Protein 7NPC (pdb70)

B-factor: mean 34.13, std 10.57, range [21.08, 86.26]

Foldseek 3Di:
DVLVVQLVQLLVLCVVLLPDDLVRLVVQQVFAQDPVRLVVLLPDALLVLLQQVVQVLLSQLVSLLSSQVSRPLLVVADPQLNLLLSLQFSSLLSLLSQLSQADLVVLWGDDPRHTYHLSSNNNNVPSVLSVLSSVLSNLNVVLVQDSSLSSLVSNLSRLDLPRPPGPCSVSSVVSNVSSVCSNCVVCVVVVNCVCVVSHDDDCSSNVSSVVVLVSSVVSCVVRNHDHPDPDVVNCVVNDD

Solvent-accessible surface area: 12889 Å² total; per-residue (Å²): 117,129,31,85,119,19,18,107,34,0,22,111,3,6,200,76,2,18,91,78,130,52,96,38,3,78,149,58,79,103,52,87,21,54,143,150,62,8,50,37,22,17,198,53,59,63,86,60,0,9,79,82,19,5,90,68,23,28,68,12,32,36,87,0,3,51,0,0,79,110,5,69,20,1,93,116,6,37,112,55,0,26,25,29,0,9,107,38,0,3,22,12,0,5,1,0,20,46,8,19,15,4,9,37,136,63,142,9,25,36,21,62,38,60,0,2,12,96,84,0,16,154,19,11,58,6,87,111,17,20,35,41,21,17,88,4,4,52,52,2,19,70,19,149,18,47,47,51,2,1,0,1,29,0,0,30,16,0,2,39,4,147,34,122,55,29,129,67,87,169,89,0,24,96,30,31,122,36,6,55,95,0,5,82,68,24,0,114,107,62,164,62,91,74,4,73,104,133,27,21,90,213,42,79,16,171,53,11,11,66,95,6,39,114,86,31,76,66,14,30,158,112,57,92,30,149,24,168,54,61,32,79,44,13,80,151,87,54,60,181

Sequence (240 aa):
TEIEHLVQSVCKSYRETCQLRLEDLLRQRSNIFSREEVTGYQRKSMWEMWERCAHHHLTEAIQYVVEFAKRLSGFMELCQNDQIVLLKAGAMEVVLVRMCRAYNADNRTVFFEGKYGGMELFRALGCSELISSIFDFSHSLSALHFSEDEIALYTALVLINAHRPGLQEKRKVEQLQYNLELAFHHHLHKTHRQSILAKLPPKGKLRSLCSQHVERLQIFQHLHPIVVQAAFPPLYKELFS

Radius of gyration: 18.09 Å; Cα contacts (8 Å, |Δi|>4): 251; chains: 1; bounding box: 51×45×40 Å

InterPro domains:
  IPR000536 Nuclear hormone receptor, ligand-binding domain [PF00104] (321-486)
  IPR000536 Nuclear hormone receptor, ligand-binding domain [PS51843] (269-508)
  IPR000536 Nuclear hormone receptor, ligand-binding domain [SM00430] (322-476)
  IPR001628 Zinc finger, nuclear hormone receptor-type [PF00105] (30-98)
  IPR001628 Zinc finger, nuclear hormone receptor-type [PR00047] (31-47)
  IPR001628 Zinc finger, nuclear hormone receptor-type [PR00047] (47-62)
  IPR001628 Zinc finger, nuclear hormone receptor-type [PR00047] (80-88)
  IPR001628 Zinc finger, nuclear hormone receptor-type [PR00047] (88-96)
  IPR001628 Zinc finger, nuclear hormone receptor-type [PS00031] (31-57)
  IPR001628 Zinc finger, nuclear hormone receptor-type [PS51030] (28-103)
  IPR001628 Zinc finger, nuclear hormone receptor-type [SM00399] (28-99)
  IPR001723 Nuclear hormone receptor [PR00398] (92-102)
  IPR001723 Nuclear hormone receptor [PR00398] (323-344)
  IPR001723 Nuclear hormone receptor [PR00398] (344-360)
  IPR001723 Nuclear hormone receptor [PR00398] (410-425)
  IPR001723 Nuclear hormone receptor [PR00398] (464-481)
  IPR003079 Nuclear receptor ROR [PR01293] (255-276)
  IPR003079 Nuclear receptor ROR [PR01293] (279-292)
  IPR003079 Nuclear receptor ROR [PR01293] (300-317)
  IPR003079 Nuclear receptor ROR [PR01293] (375-392)

Nearest PDB structures (foldseek):
  6sal-assembly1_A  TM=1.004E+00  e=2.636E-34  Homo sapiens
  6ucg-assembly1_A  TM=9.986E-01  e=4.938E-32  Homo sapiens
  8fb1-assembly2_B  TM=9.949E-01  e=6.759E-31  Homo sapiens
  5apk-assembly1_B  TM=9.762E-01  e=3.309E-30  Homo sapiens
  6fgq-assembly1_A  TM=9.332E-01  e=5.533E-30  Homo sapiens

Secondary structure (DSSP, 8-state):
-HHHHHHHHHHHHHHHH-SS-HHHHHHGGG-B--HHHHHHHHHS-HHHHHHHHHHHHHHHHHHHHHHHHTSTTGGGS-HHHHHHHHHHHHHHHHHHHGGGGEETTTTEEEETTEEE-GGGGGGG--HHHHHHHHHHHHHHHTTT--HHHHHHHHHHHH--TTSTT-S-HHHHHHHHHHHHHHHHHHHHHTT-GGGGGGSPPTTHHHHHHHHHHHHHHHHHHHSPPPP--S-HHHHHHH--

GO terms:
  GO:1990837 sequence-specific double-stranded DNA binding (F, IDA)
  GO:0000978 RNA polymerase II cis-regulatory region sequence-specific DNA binding (F, IDA)
  GO:0001227 DNA-binding transcription repressor activity, RNA polymerase II-specific (F, IDA)
  GO:0000122 negative regulation of transcription by RNA polymerase II (P, IDA)
  GO:0098531 ligand-modulated transcription factor activity (F, IDA)
  GO:0008142 oxysterol binding (F, IDA)
  GO:0005634 nucleus (C, IDA)
  GO:0036315 cellular response to sterol (P, IDA)
  GO:0005634 nucleus (C, EXP)
  GO:0005515 protein binding (F, IPI)
  GO:0004879 nuclear receptor activity (F, TAS)
  GO:0005654 nucleoplasm (C, TAS)
  GO:0016604 nuclear body (C, IDA)

Structure (mmCIF, N/CA/C/O backbone):
data_7NPC
#
_entry.id   7NPC
#
_cell.length_a   107.603
_cell.length_b   107.603
_cell.length_c   100.205
_cell.angle_alpha   90.00
_cell.angle_beta   90.00
_cell.angle_gamma   120.00
#
_symmetry.space_group_name_H-M   'P 61 2 2'
#
loop_
_entity.id
_entity.type
_entity.pdbx_description
1 polymer 'Nuclear receptor ROR-gamma'
2 non-polymer '4-[[3-[2-chloranyl-6-(trifluoromethyl)phenyl]-5-(1~{H}-pyrrol-3-yl)-1,2-oxazol-4-yl]methoxy]benzoic acid'
3 non-polymer GLYCEROL
4 water water
#
loop_
_atom_site.group_PDB
_atom_site.id
_atom_site.type_symbol
_atom_site.label_atom_id
_atom_site.label_alt_id
_atom_site.label_comp_id
_atom_site.label_asym_id
_atom_site.label_entity_id
_atom_site.label_seq_id
_atom_site.pdbx_PDB_ins_code
_atom_site.Cartn_x
_atom_site.Cartn_y
_atom_site.Cartn_z
_atom_site.occupancy
_atom_site.B_iso_or_equiv
_atom_site.auth_seq_id
_atom_site.auth_comp_id
_atom_site.auth_asym_id
_atom_site.auth_atom_id
_atom_site.pdbx_PDB_model_num
ATOM 1 N N . THR A 1 1 ? 30.987 -45.156 2.260 1.00 51.96 268 THR A N 1
ATOM 2 C CA . THR A 1 1 ? 30.554 -43.957 1.485 1.00 50.30 268 THR A CA 1
ATOM 3 C C . THR A 1 1 ? 29.629 -44.398 0.340 1.00 42.67 268 THR A C 1
ATOM 4 O O . THR A 1 1 ? 28.944 -43.515 -0.210 1.00 42.59 268 THR A O 1
ATOM 8 N N . GLU A 1 2 ? 29.582 -45.697 0.005 1.00 40.17 269 GLU A N 1
ATOM 9 C CA . GLU A 1 2 ? 28.592 -46.241 -0.966 1.00 38.51 269 GLU A CA 1
ATOM 10 C C . GLU A 1 2 ? 27.180 -45.919 -0.460 1.00 36.92 269 GLU A C 1
ATOM 11 O O . GLU A 1 2 ? 26.352 -45.450 -1.253 1.00 32.45 269 GLU A O 1
ATOM 17 N N . ILE A 1 3 ? 26.909 -46.157 0.823 1.00 33.09 270 ILE A N 1
ATOM 18 C CA . ILE A 1 3 ? 25.564 -45.861 1.400 1.00 30.30 270 ILE A CA 1
ATOM 19 C C . ILE A 1 3 ? 25.371 -44.334 1.466 1.00 27.07 270 ILE A C 1
ATOM 20 O O . ILE A 1 3 ? 24.286 -43.862 1.130 1.00 27.33 270 ILE A O 1
ATOM 25 N N . GLU A 1 4 ? 26.389 -43.566 1.839 1.00 28.77 271 GLU A N 1
ATOM 26 C CA . GLU A 1 4 ? 26.284 -42.085 1.839 1.00 31.06 271 GLU A CA 1
ATOM 27 C C . GLU A 1 4 ? 26.015 -41.586 0.411 1.00 26.86 271 GLU A C 1
ATOM 28 O O . GLU A 1 4 ? 25.212 -40.663 0.240 1.00 27.83 271 GLU A O 1
ATOM 34 N N . HIS A 1 5 ? 26.665 -42.170 -0.588 1.00 27.59 272 HIS A N 1
ATOM 35 C CA . HIS A 1 5 ? 26.462 -41.794 -2.012 1.00 27.53 272 HIS A CA 1
ATOM 36 C C . HIS A 1 5 ? 25.026 -42.130 -2.409 1.00 26.83 272 HIS A C 1
ATOM 37 O O . HIS A 1 5 ? 24.415 -41.368 -3.187 1.00 28.53 272 HIS A O 1
ATOM 44 N N . LEU A 1 6 ? 24.506 -43.262 -1.931 1.00 26.05 273 LEU A N 1
ATOM 45 C CA . LEU A 1 6 ? 23.130 -43.690 -2.292 1.00 25.26 273 LEU A CA 1
ATOM 46 C C . LEU A 1 6 ? 22.146 -42.678 -1.708 1.00 24.20 273 LEU A C 1
ATOM 47 O O . LEU A 1 6 ? 21.209 -42.313 -2.417 1.00 27.64 273 LEU A O 1
ATOM 52 N N . VAL A 1 7 ? 22.317 -42.258 -0.453 1.00 25.87 274 VAL A N 1
ATOM 53 C CA . VAL A 1 7 ? 21.428 -41.215 0.128 1.00 25.09 274 VAL A CA 1
ATOM 54 C C . VAL A 1 7 ? 21.485 -39.971 -0.768 1.00 25.05 274 VAL A C 1
ATOM 55 O O . VAL A 1 7 ? 20.432 -39.438 -1.141 1.00 24.76 274 VAL A O 1
ATOM 59 N N . GLN A 1 8 ? 22.679 -39.520 -1.127 1.00 25.34 275 GLN A N 1
ATOM 60 C CA . GLN A 1 8 ? 22.838 -38.288 -1.950 1.00 25.16 275 GLN A CA 1
ATOM 61 C C . GLN A 1 8 ? 22.094 -38.491 -3.285 1.00 26.53 275 GLN A C 1
ATOM 62 O O . GLN A 1 8 ? 21.358 -37.556 -3.708 1.00 26.79 275 GLN A O 1
ATOM 68 N N . SER A 1 9 ? 22.284 -39.646 -3.937 1.00 26.29 276 SER A N 1
ATOM 69 C CA . SER A 1 9 ? 21.691 -39.973 -5.260 1.00 26.33 276 SER A CA 1
ATOM 70 C C . SER A 1 9 ? 20.158 -39.968 -5.180 1.00 26.06 276 SER A C 1
ATOM 71 O O . SER A 1 9 ? 19.475 -39.423 -6.073 1.00 26.45 276 SER A O 1
ATOM 74 N N . VAL A 1 10 ? 19.619 -40.624 -4.168 1.00 25.31 277 VAL A N 1
ATOM 75 C CA . VAL A 1 10 ? 18.150 -40.737 -3.997 1.00 24.91 277 VAL A CA 1
ATOM 76 C C . VAL A 1 10 ? 17.586 -39.334 -3.747 1.00 23.80 277 VAL A C 1
ATOM 77 O O . VAL A 1 10 ? 16.547 -38.995 -4.338 1.00 24.84 277 VAL A O 1
ATOM 81 N N . CYS A 1 11 ? 18.218 -38.550 -2.878 1.00 25.16 278 CYS A N 1
ATOM 82 C CA . CYS A 1 11 ? 17.697 -37.208 -2.529 1.00 25.25 278 CYS A CA 1
ATOM 83 C C . CYS A 1 11 ? 17.792 -36.303 -3.764 1.00 25.05 278 CYS A C 1
ATOM 84 O O . CYS A 1 11 ? 16.883 -35.474 -3.962 1.00 26.55 278 CYS A O 1
ATOM 87 N N . LYS A 1 12 ? 18.838 -36.451 -4.577 1.00 25.97 279 LYS A N 1
ATOM 88 C CA . LYS A 1 12 ? 18.989 -35.622 -5.803 1.00 26.83 279 LYS A CA 1
ATOM 89 C C . LYS A 1 12 ? 17.865 -35.977 -6.782 1.00 25.56 279 LYS A C 1
ATOM 90 O O . LYS A 1 12 ? 17.221 -35.053 -7.340 1.00 25.99 279 LYS A O 1
ATOM 96 N N . SER A 1 13 ? 17.628 -37.267 -6.993 1.00 25.06 280 SER A N 1
ATOM 97 C CA . SER A 1 13 ? 16.545 -37.726 -7.895 1.00 25.79 280 SER A CA 1
ATOM 98 C C . SER A 1 13 ? 15.217 -37.129 -7.420 1.00 25.96 280 SER A C 1
ATOM 99 O O . SER A 1 13 ? 14.419 -36.625 -8.238 1.00 26.43 280 SER A O 1
ATOM 102 N N . TYR A 1 14 ? 14.978 -37.189 -6.121 1.00 25.56 281 TYR A N 1
ATOM 103 C CA . TYR A 1 14 ? 13.751 -36.621 -5.521 1.00 24.94 281 TYR A CA 1
ATOM 104 C C . TYR A 1 14 ? 13.684 -35.112 -5.800 1.00 24.85 281 TYR A C 1
ATOM 105 O O . TYR A 1 14 ? 12.650 -34.623 -6.280 1.00 27.13 281 TYR A O 1
ATOM 114 N N . ARG A 1 15 ? 14.747 -34.367 -5.496 1.00 25.57 282 ARG A N 1
ATOM 115 C CA . ARG A 1 15 ? 14.742 -32.892 -5.675 1.00 27.51 282 ARG A CA 1
ATOM 116 C C . ARG A 1 15 ? 14.418 -32.551 -7.135 1.00 28.48 282 ARG A C 1
ATOM 117 O O . ARG A 1 15 ? 13.668 -31.570 -7.380 1.00 30.78 282 ARG A O 1
ATOM 125 N N . GLU A 1 16 ? 14.956 -33.325 -8.078 1.00 27.21 283 GLU A N 1
ATOM 126 C CA . GLU A 1 16 ? 14.814 -33.036 -9.527 1.00 28.52 283 GLU A CA 1
ATOM 127 C C . GLU A 1 16 ? 13.397 -33.380 -10.003 1.00 26.82 283 GLU A C 1
ATOM 128 O O . GLU A 1 16 ? 13.047 -32.948 -11.104 1.00 30.55 283 GLU A O 1
ATOM 134 N N . THR A 1 17 ? 12.627 -34.144 -9.222 1.00 26.79 284 THR A N 1
ATOM 135 C CA . THR A 1 17 ? 11.309 -34.674 -9.657 1.00 25.42 284 THR A CA 1
ATOM 136 C C . THR A 1 17 ? 10.168 -34.288 -8.704 1.00 26.34 284 THR A C 1
ATOM 137 O O . THR A 1 17 ? 9.082 -34.824 -8.923 1.00 27.89 284 THR A O 1
ATOM 141 N N . CYS A 1 18 ? 10.353 -33.416 -7.697 1.00 29.40 285 CYS A N 1
ATOM 142 C CA . CYS A 1 18 ? 9.357 -33.295 -6.580 1.00 34.79 285 CYS A CA 1
ATOM 143 C C . CYS A 1 18 ? 8.219 -32.322 -6.944 1.00 37.55 285 CYS A C 1
ATOM 144 O O . CYS A 1 18 ? 7.260 -32.243 -6.130 1.00 39.70 285 CYS A O 1
ATOM 147 N N . GLN A 1 19 ? 8.306 -31.641 -8.102 1.00 36.74 286 GLN A N 1
ATOM 148 C CA . GLN A 1 19 ? 7.285 -30.754 -8.736 1.00 41.14 286 GLN A CA 1
ATOM 149 C C . GLN A 1 19 ? 7.295 -29.345 -8.117 1.00 43.22 286 GLN A C 1
ATOM 150 O O . GLN A 1 19 ? 7.525 -28.374 -8.863 1.00 48.76 286 GLN A O 1
ATOM 156 N N . LEU A 1 20 ? 6.988 -29.231 -6.827 1.00 43.70 287 LEU A N 1
ATOM 157 C CA . LEU A 1 20 ? 6.947 -27.960 -6.061 1.00 46.59 287 LEU A CA 1
ATOM 158 C C . LEU A 1 20 ? 7.992 -28.020 -4.940 1.00 41.56 287 LEU A C 1
ATOM 159 O O . LEU A 1 20 ? 8.167 -29.100 -4.338 1.00 41.87 287 LEU A O 1
ATOM 164 N N . ARG A 1 21 ? 8.661 -26.903 -4.659 1.00 44.79 288 ARG A N 1
ATOM 165 C CA . ARG A 1 21 ? 9.613 -26.801 -3.523 1.00 43.78 288 ARG A CA 1
ATOM 166 C C . ARG A 1 21 ? 8.822 -26.756 -2.211 1.00 40.70 288 ARG A C 1
ATOM 167 O O . ARG A 1 21 ? 7.780 -26.085 -2.173 1.00 40.70 288 ARG A O 1
ATOM 175 N N . LEU A 1 22 ? 9.323 -27.395 -1.149 1.00 40.88 289 LEU A N 1
ATOM 176 C CA . LEU A 1 22 ? 8.630 -27.396 0.167 1.00 44.22 289 LEU A CA 1
ATOM 177 C C . LEU A 1 22 ? 8.441 -25.951 0.646 1.00 41.17 289 LEU A C 1
ATOM 178 O O . LEU A 1 22 ? 7.357 -25.638 1.151 1.00 42.00 289 LEU A O 1
ATOM 183 N N . GLU A 1 23 ? 9.457 -25.100 0.521 1.00 44.47 290 GLU A N 1
ATOM 184 C CA . GLU A 1 23 ? 9.366 -23.703 1.033 1.00 46.47 290 GLU A CA 1
ATOM 185 C C . GLU A 1 23 ? 8.266 -22.950 0.266 1.00 46.95 290 GLU A C 1
ATOM 186 O O . GLU A 1 23 ? 7.569 -22.151 0.904 1.00 47.37 290 GLU A O 1
ATOM 192 N N . ASP A 1 24 ? 8.065 -23.236 -1.024 1.00 46.37 291 ASP A N 1
ATOM 193 C CA . ASP A 1 24 ? 6.942 -22.665 -1.823 1.00 44.30 291 ASP A CA 1
ATOM 194 C C . ASP A 1 24 ? 5.602 -23.163 -1.260 1.00 43.07 291 ASP A C 1
ATOM 195 O O . ASP A 1 24 ? 4.724 -22.318 -1.003 1.00 42.79 291 ASP A O 1
ATOM 200 N N . LEU A 1 25 ? 5.450 -24.470 -1.028 1.00 37.74 292 LEU A N 1
ATOM 201 C CA . LEU A 1 25 ? 4.202 -25.029 -0.441 1.00 38.27 292 LEU A CA 1
ATOM 202 C C . LEU A 1 25 ? 3.963 -24.386 0.929 1.00 39.60 292 LEU A C 1
ATOM 203 O O . LEU A 1 25 ? 2.808 -24.022 1.214 1.00 41.23 292 LEU A O 1
ATOM 208 N N . LEU A 1 26 ? 5.014 -24.242 1.749 1.00 40.51 293 LEU A N 1
ATOM 209 C CA . LEU A 1 26 ? 4.871 -23.693 3.123 1.00 42.10 293 LEU A CA 1
ATOM 210 C C . LEU A 1 26 ? 4.516 -22.202 3.043 1.00 43.60 293 LEU A C 1
ATOM 211 O O . LEU A 1 26 ? 3.561 -21.791 3.737 1.00 44.91 293 LEU A O 1
ATOM 216 N N . ARG A 1 27 ? 5.208 -21.434 2.195 1.00 43.78 294 ARG A N 1
ATOM 217 C CA . ARG A 1 27 ? 4.946 -19.976 2.011 1.00 45.30 294 ARG A CA 1
ATOM 218 C C . ARG A 1 27 ? 3.485 -19.756 1.586 1.00 42.83 294 ARG A C 1
ATOM 219 O O . ARG A 1 27 ? 2.909 -18.746 1.983 1.00 45.66 294 ARG A O 1
ATOM 227 N N . GLN A 1 28 ? 2.892 -20.671 0.813 1.00 42.90 295 GLN A N 1
ATOM 228 C CA . GLN A 1 28 ? 1.549 -20.466 0.206 1.00 42.81 295 GLN A CA 1
ATOM 229 C C . GLN A 1 28 ? 0.419 -20.845 1.179 1.00 41.07 295 GLN A C 1
ATOM 230 O O . GLN A 1 28 ? -0.749 -20.684 0.796 1.00 39.68 295 GLN A O 1
ATOM 236 N N . ARG A 1 29 ? 0.728 -21.314 2.393 1.00 39.69 296 ARG A N 1
ATOM 237 C CA . ARG A 1 29 ? -0.289 -21.860 3.335 1.00 42.97 296 ARG A CA 1
ATOM 238 C C . ARG A 1 29 ? -1.367 -20.812 3.645 1.00 41.23 296 ARG A C 1
ATOM 239 O O . ARG A 1 29 ? -2.521 -21.224 3.848 1.00 44.94 296 ARG A O 1
ATOM 247 N N . SER A 1 30 ? -1.028 -19.518 3.638 1.00 42.16 297 SER A N 1
ATOM 248 C CA . SER A 1 30 ? -1.981 -18.405 3.891 1.00 42.83 297 SER A CA 1
ATOM 249 C C . SER A 1 30 ? -2.743 -18.037 2.611 1.00 43.25 297 SER A C 1
ATOM 250 O O . SER A 1 30 ? -3.593 -17.149 2.681 1.00 45.63 297 SER A O 1
ATOM 253 N N . ASN A 1 31 ? -2.443 -18.682 1.483 1.00 41.20 298 ASN A N 1
ATOM 254 C CA . ASN A 1 31 ? -3.141 -18.426 0.199 1.00 39.97 298 ASN A CA 1
ATOM 255 C C . ASN A 1 31 ? -4.238 -19.486 0.053 1.00 37.06 298 ASN A C 1
ATOM 256 O O . ASN A 1 31 ? -3.935 -20.563 -0.439 1.00 37.19 298 ASN A O 1
ATOM 261 N N . ILE A 1 32 ? -5.441 -19.178 0.544 1.00 37.92 299 ILE A N 1
ATOM 262 C CA . ILE A 1 32 ? -6.579 -20.125 0.704 1.00 37.39 299 ILE A CA 1
ATOM 263 C C . ILE A 1 32 ? -7.693 -19.686 -0.249 1.00 37.48 299 ILE A C 1
ATOM 264 O O . ILE A 1 32 ? -7.965 -18.480 -0.330 1.00 39.90 299 ILE A O 1
ATOM 269 N N . PHE A 1 33 ? -8.298 -20.628 -0.970 1.00 36.81 300 PHE A N 1
ATOM 270 C CA . PHE A 1 33 ? -9.453 -20.338 -1.854 1.00 35.59 300 PHE A CA 1
ATOM 271 C C . PHE A 1 33 ? -10.554 -19.641 -1.047 1.00 36.34 300 PHE A C 1
ATOM 272 O O . PHE A 1 33 ? -10.902 -20.113 0.056 1.00 39.53 300 PHE A O 1
ATOM 280 N N . SER A 1 34 ? -11.087 -18.548 -1.597 1.00 38.65 301 SER A N 1
ATOM 281 C CA . SER A 1 34 ? -12.262 -17.807 -1.067 1.00 41.48 301 SER A CA 1
ATOM 282 C C . SER A 1 34 ? -13.525 -18.673 -1.183 1.00 39.59 301 SER A C 1
ATOM 283 O O . SER A 1 34 ? -13.511 -19.662 -1.947 1.00 37.57 301 SER A O 1
ATOM 286 N N . ARG A 1 35 ? -14.594 -18.291 -0.479 1.00 42.77 302 ARG A N 1
ATOM 287 C CA . ARG A 1 35 ? -15.911 -18.969 -0.569 1.00 45.95 302 ARG A CA 1
ATOM 288 C C . ARG A 1 35 ? -16.356 -18.951 -2.037 1.00 43.97 302 ARG A C 1
ATOM 289 O O . ARG A 1 35 ? -16.802 -20.006 -2.534 1.00 44.03 302 ARG A O 1
ATOM 297 N N . GLU A 1 36 ? -16.207 -17.802 -2.708 1.00 42.16 303 GLU A N 1
ATOM 298 C CA . GLU A 1 36 ? -16.591 -17.618 -4.134 1.00 43.86 303 GLU A CA 1
ATOM 299 C C . GLU A 1 36 ? -15.821 -18.615 -5.009 1.00 39.45 303 GLU A C 1
ATOM 300 O O . GLU A 1 36 ? -16.444 -19.251 -5.881 1.00 38.34 303 GLU A O 1
ATOM 306 N N . GLU A 1 37 ? -14.517 -18.759 -4.785 1.00 39.36 304 GLU A N 1
ATOM 307 C CA . GLU A 1 37 ? -13.659 -19.680 -5.584 1.00 36.97 304 GLU A CA 1
ATOM 308 C C . GLU A 1 37 ? -14.048 -21.138 -5.310 1.00 34.87 304 GLU A C 1
ATOM 309 O O . GLU A 1 37 ? -14.089 -21.936 -6.272 1.00 32.91 304 GLU A O 1
ATOM 315 N N . VAL A 1 38 ? -14.338 -21.482 -4.055 1.00 34.12 305 VAL A N 1
ATOM 316 C CA . VAL A 1 38 ? -14.778 -22.863 -3.703 1.00 33.67 305 VAL A CA 1
ATOM 317 C C . VAL A 1 38 ? -16.075 -23.173 -4.456 1.00 32.76 305 VAL A C 1
ATOM 318 O O . VAL A 1 38 ? -16.146 -24.254 -5.070 1.00 31.61 305 VAL A O 1
ATOM 322 N N . THR A 1 39 ? -17.051 -22.258 -4.426 1.00 33.32 306 THR A N 1
ATOM 323 C CA . THR A 1 39 ? -18.349 -22.412 -5.139 1.00 34.17 306 THR A CA 1
ATOM 324 C C . THR A 1 39 ? -18.077 -22.599 -6.641 1.00 30.53 306 THR A C 1
ATOM 325 O O . THR A 1 39 ? -18.724 -23.448 -7.263 1.00 31.51 306 THR A O 1
ATOM 329 N N . GLY A 1 40 ? -17.135 -21.848 -7.207 1.00 30.78 307 GLY A N 1
ATOM 330 C CA . GLY A 1 40 ? -16.748 -22.004 -8.624 1.00 31.25 307 GLY A CA 1
ATOM 331 C C . GLY A 1 40 ? -16.317 -23.432 -8.930 1.00 29.34 307 GLY A C 1
ATOM 332 O O . GLY A 1 40 ? -16.715 -23.971 -9.974 1.00 30.97 307 GLY A O 1
ATOM 333 N N . TYR A 1 41 ? -15.513 -24.043 -8.059 1.00 27.98 308 TYR A N 1
ATOM 334 C CA . TYR A 1 41 ? -15.047 -25.439 -8.235 1.00 26.15 308 TYR A CA 1
ATOM 335 C C . TYR A 1 41 ? -16.215 -26.416 -8.049 1.00 26.01 308 TYR A C 1
ATOM 336 O O . TYR A 1 41 ? -16.323 -27.405 -8.796 1.00 26.88 308 TYR A O 1
ATOM 345 N N . GLN A 1 42 ? -17.085 -26.151 -7.079 1.00 27.45 309 GLN A N 1
ATOM 346 C CA . GLN A 1 42 ? -18.226 -27.048 -6.784 1.00 28.22 309 GLN A CA 1
ATOM 347 C C . GLN A 1 42 ? -19.212 -27.058 -7.960 1.00 26.79 309 GLN A C 1
ATOM 348 O O . GLN A 1 42 ? -19.850 -28.106 -8.190 1.00 29.92 309 GLN A O 1
ATOM 354 N N . ARG A 1 43 ? -19.323 -25.951 -8.692 1.00 25.88 310 ARG A N 1
ATOM 355 C CA . ARG A 1 43 ? -20.305 -25.825 -9.808 1.00 27.37 310 ARG A CA 1
ATOM 356 C C . ARG A 1 43 ? -19.756 -26.452 -11.096 1.00 26.90 310 ARG A C 1
ATOM 357 O O . ARG A 1 43 ? -20.553 -26.719 -12.008 1.00 25.46 310 ARG A O 1
ATOM 365 N N . LYS A 1 44 ? -18.449 -26.670 -11.183 1.00 26.35 311 LYS A N 1
ATOM 366 C CA . LYS A 1 44 ? -17.849 -27.355 -12.347 1.00 25.82 311 LYS A CA 1
ATOM 367 C C . LYS A 1 44 ? -18.500 -28.730 -12.529 1.00 24.55 311 LYS A C 1
ATOM 368 O O . LYS A 1 44 ? -18.855 -29.375 -11.564 1.00 26.11 311 LYS A O 1
ATOM 374 N N . SER A 1 45 ? -18.588 -29.182 -13.767 1.00 24.33 312 SER A N 1
ATOM 375 C CA . SER A 1 45 ? -18.962 -30.576 -14.082 1.00 24.85 312 SER A CA 1
ATOM 376 C C . SER A 1 45 ? -18.018 -31.559 -13.368 1.00 25.37 312 SER A C 1
ATOM 377 O O . SER A 1 45 ? -16.790 -31.324 -13.323 1.00 24.51 312 SER A O 1
ATOM 380 N N . MET A 1 46 ? -18.585 -32.668 -12.893 1.00 25.05 313 MET A N 1
ATOM 381 C CA . MET A 1 46 ? -17.839 -33.879 -12.463 1.00 23.64 313 MET A CA 1
ATOM 382 C C . MET A 1 46 ? -16.761 -34.173 -13.515 1.00 23.05 313 MET A C 1
ATOM 383 O O . MET A 1 46 ? -15.627 -34.492 -13.163 1.00 24.63 313 MET A O 1
ATOM 388 N N . TRP A 1 47 ? -17.098 -34.027 -14.795 1.00 24.45 314 TRP A N 1
ATOM 389 C CA . TRP A 1 47 ? -16.221 -34.507 -15.892 1.00 25.45 314 TRP A CA 1
ATOM 390 C C . TRP A 1 47 ? -15.087 -33.511 -16.139 1.00 24.50 314 TRP A C 1
ATOM 391 O O . TRP A 1 47 ? -14.002 -33.954 -16.535 1.00 25.61 314 TRP A O 1
ATOM 402 N N . GLU A 1 48 ? -15.313 -32.225 -15.873 1.00 24.86 315 GLU A N 1
ATOM 403 C CA . GLU A 1 48 ? -14.237 -31.212 -15.940 1.00 26.63 315 GLU A CA 1
ATOM 404 C C . GLU A 1 48 ? -13.316 -31.404 -14.738 1.00 24.60 315 GLU A C 1
ATOM 405 O O . GLU A 1 48 ? -12.098 -31.335 -14.913 1.00 24.85 315 GLU A O 1
ATOM 411 N N . MET A 1 49 ? -13.866 -31.638 -13.547 1.00 24.33 316 MET A N 1
ATOM 412 C CA . MET A 1 49 ? -12.999 -31.854 -12.356 1.00 23.33 316 MET A CA 1
ATOM 413 C C . MET A 1 49 ? -12.201 -33.137 -12.588 1.00 23.44 316 MET A C 1
ATOM 414 O O . MET A 1 49 ? -11.018 -33.175 -12.244 1.00 23.40 316 MET A O 1
ATOM 419 N N . TRP A 1 50 ? -12.825 -34.147 -13.188 1.00 23.92 317 TRP A N 1
ATOM 420 C CA . TRP A 1 50 ? -12.116 -35.405 -13.518 1.00 23.12 317 TRP A CA 1
ATOM 421 C C . TRP A 1 50 ? -10.961 -35.094 -14.481 1.00 23.00 317 TRP A C 1
ATOM 422 O O . TRP A 1 50 ? -9.839 -35.534 -14.233 1.00 24.00 317 TRP A O 1
ATOM 433 N N . GLU A 1 51 ? -11.219 -34.365 -15.564 1.00 23.47 318 GLU A N 1
ATOM 434 C CA . GLU A 1 51 ? -10.159 -34.052 -16.556 1.00 24.66 318 GLU A CA 1
ATOM 435 C C . GLU A 1 51 ? -8.997 -33.353 -15.848 1.00 24.06 318 GLU A C 1
ATOM 436 O O . GLU A 1 51 ? -7.845 -33.749 -16.080 1.00 25.67 318 GLU A O 1
ATOM 442 N N . ARG A 1 52 ? -9.288 -32.371 -14.990 1.00 24.03 319 ARG A N 1
ATOM 443 C CA . ARG A 1 52 ? -8.237 -31.592 -14.284 1.00 23.86 319 ARG A CA 1
ATOM 444 C C . ARG A 1 52 ? -7.441 -32.547 -13.388 1.00 23.43 319 ARG A C 1
ATOM 445 O O . ARG A 1 52 ? -6.200 -32.555 -13.444 1.00 25.78 319 ARG A O 1
ATOM 453 N N . CYS A 1 53 ? -8.148 -33.306 -12.550 1.00 23.17 320 CYS A N 1
ATOM 454 C CA . CYS A 1 53 ? -7.503 -34.186 -11.559 1.00 23.28 320 CYS A CA 1
ATOM 455 C C . CYS A 1 53 ? -6.726 -35.309 -12.258 1.00 23.03 320 CYS A C 1
ATOM 456 O O . CYS A 1 53 ? -5.613 -35.619 -11.821 1.00 24.28 320 CYS A O 1
ATOM 459 N N . ALA A 1 54 ? -7.276 -35.889 -13.308 1.00 22.31 321 ALA A N 1
ATOM 460 C CA . ALA A 1 54 ? -6.598 -36.942 -14.102 1.00 22.60 321 ALA A CA 1
ATOM 461 C C . ALA A 1 54 ? -5.287 -36.412 -14.694 1.00 23.16 321 ALA A C 1
ATOM 462 O O . ALA A 1 54 ? -4.292 -37.124 -14.664 1.00 24.73 321 ALA A O 1
ATOM 464 N N A HIS A 1 55 ? -5.312 -35.200 -15.264 0.50 23.17 322 HIS A N 1
ATOM 465 N N B HIS A 1 55 ? -5.280 -35.191 -15.212 0.50 23.19 322 HIS A N 1
ATOM 466 C CA A HIS A 1 55 ? -4.106 -34.491 -15.782 0.50 25.00 322 HIS A CA 1
ATOM 467 C CA B HIS A 1 55 ? -4.054 -34.602 -15.808 0.50 24.47 322 HIS A CA 1
ATOM 468 C C A HIS A 1 55 ? -3.066 -34.386 -14.664 0.50 22.99 322 HIS A C 1
ATOM 469 C C B HIS A 1 55 ? -3.033 -34.294 -14.697 0.50 23.22 322 HIS A C 1
ATOM 470 O O A HIS A 1 55 ? -1.919 -34.817 -14.869 0.50 23.76 322 HIS A O 1
ATOM 471 O O B HIS A 1 55 ? -1.837 -34.532 -14.931 0.50 24.58 322 HIS A O 1
ATOM 484 N N . HIS A 1 56 ? -3.462 -33.835 -13.514 1.00 23.28 323 HIS A N 1
ATOM 485 C CA . HIS A 1 56 ? -2.529 -33.613 -12.378 1.00 21.97 323 HIS A CA 1
ATOM 486 C C . HIS A 1 56 ? -1.932 -34.962 -11.966 1.00 22.50 323 HIS A C 1
ATOM 487 O O . HIS A 1 56 ? -0.7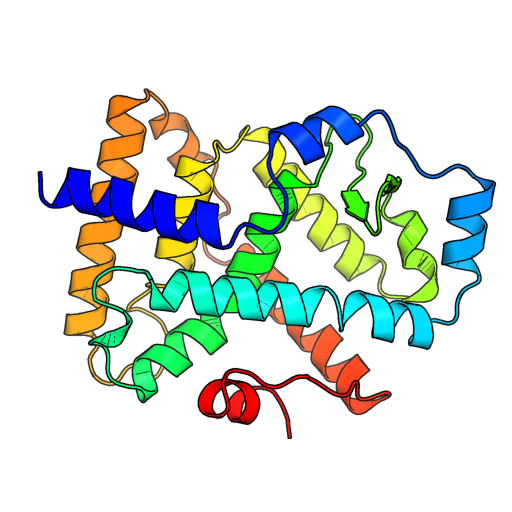09 -35.042 -11.721 1.00 23.42 323 HIS A O 1
ATOM 494 N N . LEU A 1 57 ? -2.766 -35.992 -11.866 1.00 22.77 324 LEU A N 1
ATOM 495 C CA . LEU A 1 57 ? -2.284 -37.309 -11.387 1.00 22.32 324 LEU A CA 1
ATOM 496 C C . LEU A 1 57 ? -1.362 -37.934 -12.441 1.00 21.93 324 LEU A C 1
ATOM 497 O O . LEU A 1 57 ? -0.388 -38.593 -12.060 1.00 23.00 324 LEU A O 1
ATOM 502 N N . THR A 1 58 ? -1.658 -37.755 -13.725 1.00 23.54 325 THR A N 1
ATOM 503 C CA . THR A 1 58 ? -0.808 -38.290 -14.810 1.00 23.01 325 THR A CA 1
ATOM 504 C C . THR A 1 58 ? 0.575 -37.650 -14.695 1.00 22.51 325 THR A C 1
ATOM 505 O O . THR A 1 58 ? 1.586 -38.388 -14.753 1.00 23.08 325 THR A O 1
ATOM 509 N N . GLU A 1 59 ? 0.633 -36.323 -14.558 1.00 21.93 326 GLU A N 1
ATOM 510 C CA . GLU A 1 59 ? 1.931 -35.606 -14.442 1.00 22.65 326 GLU A CA 1
ATOM 511 C C . GLU A 1 59 ? 2.647 -36.109 -13.191 1.00 23.23 326 GLU A C 1
ATOM 512 O O . GLU A 1 59 ? 3.848 -36.375 -13.266 1.00 23.97 326 GLU A O 1
ATOM 518 N N . ALA A 1 60 ? 1.926 -36.290 -12.087 1.00 21.55 327 ALA A N 1
ATOM 519 C CA . ALA A 1 60 ? 2.540 -36.755 -10.819 1.00 22.53 327 ALA A CA 1
ATOM 520 C C . ALA A 1 60 ? 3.176 -38.136 -11.040 1.00 22.12 327 ALA A C 1
ATOM 521 O O . ALA A 1 60 ? 4.308 -38.351 -10.608 1.00 24.07 327 ALA A O 1
ATOM 523 N N . ILE A 1 61 ? 2.473 -39.043 -11.705 1.00 21.08 328 ILE A N 1
ATOM 524 C CA . ILE A 1 61 ? 2.988 -40.411 -12.001 1.00 22.09 328 ILE A CA 1
ATOM 525 C C . ILE A 1 61 ? 4.252 -40.293 -12.855 1.00 21.68 328 ILE A C 1
ATOM 526 O O . ILE A 1 61 ? 5.221 -41.017 -12.592 1.00 23.72 328 ILE A O 1
ATOM 531 N N . GLN A 1 62 ? 4.234 -39.417 -13.863 1.00 21.90 329 GLN A N 1
ATOM 532 C CA . GLN A 1 62 ? 5.388 -39.281 -14.784 1.00 22.89 329 GLN A CA 1
ATOM 533 C C . GLN A 1 62 ? 6.611 -38.816 -13.993 1.00 23.41 329 GLN A C 1
ATOM 534 O O . GLN A 1 62 ? 7.712 -39.328 -14.252 1.00 24.55 329 GLN A O 1
ATOM 540 N N . TYR A 1 63 ? 6.447 -37.872 -13.070 1.00 22.55 330 TYR A N 1
ATOM 541 C CA . TYR A 1 63 ? 7.574 -37.428 -12.211 1.00 23.00 330 TYR A CA 1
ATOM 542 C C . TYR A 1 63 ? 8.076 -38.607 -11.363 1.00 23.81 330 TYR A C 1
ATOM 543 O O . TYR A 1 63 ? 9.298 -38.712 -11.124 1.00 23.85 330 TYR A O 1
ATOM 552 N N . VAL A 1 64 ? 7.170 -39.455 -10.870 1.00 22.91 331 VAL A N 1
ATOM 553 C CA . VAL A 1 64 ? 7.583 -40.637 -10.065 1.00 23.57 331 VAL A CA 1
ATOM 554 C C . VAL A 1 64 ? 8.369 -41.619 -10.941 1.00 23.91 331 VAL A C 1
ATOM 555 O O . VAL A 1 64 ? 9.335 -42.246 -10.435 1.00 24.36 331 VAL A O 1
ATOM 559 N N . VAL A 1 65 ? 7.952 -41.808 -12.188 1.00 23.86 332 VAL A N 1
ATOM 560 C CA . VAL A 1 65 ? 8.716 -42.685 -13.111 1.00 24.94 332 VAL A CA 1
ATOM 561 C C . VAL A 1 65 ? 10.115 -42.083 -13.284 1.00 24.61 332 VAL A C 1
ATOM 562 O O . VAL A 1 65 ? 11.092 -42.836 -13.194 1.00 25.33 332 VAL A O 1
ATOM 566 N N . GLU A 1 66 ? 10.216 -40.771 -13.492 1.00 25.10 333 GLU A N 1
ATOM 567 C CA . GLU A 1 66 ? 11.539 -40.106 -13.641 1.00 25.60 333 GLU A CA 1
ATOM 568 C C . GLU A 1 66 ? 12.365 -40.315 -12.368 1.00 25.05 333 GLU A C 1
ATOM 569 O O . GLU A 1 66 ? 13.586 -40.543 -12.489 1.00 28.19 333 GLU A O 1
ATOM 575 N N . PHE A 1 67 ? 11.733 -40.219 -11.194 1.00 24.50 334 PHE A N 1
ATOM 576 C CA . PHE A 1 67 ? 12.385 -40.467 -9.888 1.00 23.99 334 PHE A CA 1
ATOM 577 C C . PHE A 1 67 ? 12.987 -41.883 -9.890 1.00 26.10 334 PHE A C 1
ATOM 578 O O . PHE A 1 67 ? 14.178 -42.052 -9.573 1.00 27.71 334 PHE A O 1
ATOM 586 N N . ALA A 1 68 ? 12.186 -42.887 -10.252 1.00 25.69 335 ALA A N 1
ATOM 587 C CA . ALA A 1 68 ? 12.620 -44.302 -10.265 1.00 26.23 335 ALA A CA 1
ATOM 588 C C . ALA A 1 68 ? 13.788 -44.487 -11.242 1.00 28.40 335 ALA A C 1
ATOM 589 O O . ALA A 1 68 ? 14.763 -45.183 -10.891 1.00 31.43 335 ALA A O 1
ATOM 591 N N . LYS A 1 69 ? 13.713 -43.888 -12.429 1.00 29.02 336 LYS A N 1
ATOM 592 C CA . LYS A 1 69 ? 14.755 -44.054 -13.469 1.00 30.93 336 LYS A CA 1
ATOM 593 C C . LYS A 1 69 ? 16.107 -43.561 -12.954 1.00 33.26 336 LYS A C 1
ATOM 594 O O . LYS A 1 69 ? 17.132 -44.064 -13.442 1.00 37.12 336 LYS A O 1
ATOM 600 N N . ARG A 1 70 ? 16.109 -42.599 -12.028 1.00 32.45 337 ARG A N 1
ATOM 601 C CA . ARG A 1 70 ? 17.348 -41.991 -11.487 1.00 37.32 337 ARG A CA 1
ATOM 602 C C . ARG A 1 70 ? 17.776 -42.705 -10.195 1.00 37.71 337 ARG A C 1
ATOM 603 O O . ARG A 1 70 ? 18.802 -42.267 -9.635 1.00 48.11 337 ARG A O 1
ATOM 611 N N . LEU A 1 71 ? 17.063 -43.748 -9.735 1.00 35.09 338 LEU A N 1
ATOM 612 C CA . LEU A 1 71 ? 17.505 -44.578 -8.571 1.00 34.41 338 LEU A CA 1
ATOM 613 C C . LEU A 1 71 ? 18.591 -45.546 -9.043 1.00 36.52 338 LEU A C 1
ATOM 614 O O . LEU A 1 71 ? 18.373 -46.290 -10.030 1.00 36.96 338 LEU A O 1
ATOM 619 N N . SER A 1 72 ? 19.718 -45.543 -8.332 1.00 37.82 339 SER A N 1
ATOM 620 C CA . SER A 1 72 ? 20.875 -46.422 -8.598 1.00 40.68 339 SER A CA 1
ATOM 621 C C . SER A 1 72 ? 20.377 -47.856 -8.790 1.00 38.13 339 SER A C 1
ATOM 622 O O . SER A 1 72 ? 19.639 -48.375 -7.905 1.00 42.71 339 SER A O 1
ATOM 625 N N . GLY A 1 73 ? 20.700 -48.448 -9.936 1.00 35.90 340 GLY A N 1
ATOM 626 C CA . GLY A 1 73 ? 20.420 -49.865 -10.221 1.00 37.96 340 GLY A CA 1
ATOM 627 C C . GLY A 1 73 ? 19.045 -50.095 -10.820 1.00 34.50 340 GLY A C 1
ATOM 628 O O . GLY A 1 73 ? 18.819 -51.208 -11.330 1.00 37.47 340 GLY A O 1
ATOM 629 N N . PHE A 1 74 ? 18.135 -49.114 -10.790 1.00 34.13 341 PHE A N 1
ATOM 630 C CA . PHE A 1 74 ? 16.763 -49.329 -11.308 1.00 31.34 341 PHE A CA 1
ATOM 631 C C . PHE A 1 74 ? 16.816 -49.644 -12.813 1.00 30.81 341 PHE A C 1
ATOM 632 O O . PHE A 1 74 ? 16.135 -50.583 -13.251 1.00 34.03 341 PHE A O 1
ATOM 640 N N . MET A 1 75 ? 17.587 -48.883 -13.590 1.00 33.33 342 MET A N 1
ATOM 641 C CA . MET A 1 75 ? 17.685 -49.056 -15.066 1.00 36.65 342 MET A CA 1
ATOM 642 C C . MET A 1 75 ? 18.391 -50.368 -15.424 1.00 37.67 342 MET A C 1
ATOM 643 O O . MET A 1 75 ? 18.293 -50.773 -16.608 1.00 42.34 342 MET A O 1
ATOM 648 N N . GLU A 1 76 ? 19.074 -51.006 -14.472 1.00 39.33 343 GLU A N 1
ATOM 649 C CA . GLU A 1 76 ? 19.810 -52.278 -14.700 1.00 41.15 343 GLU A CA 1
ATOM 650 C C . GLU A 1 76 ? 18.880 -53.458 -14.418 1.00 38.39 343 GLU A C 1
ATOM 651 O O . GLU A 1 76 ? 19.244 -54.578 -14.801 1.00 42.41 343 GLU A O 1
ATOM 657 N N . LEU A 1 77 ? 17.718 -53.214 -13.798 1.00 35.38 344 LEU A N 1
ATOM 658 C CA . LEU A 1 77 ? 16.650 -54.238 -13.672 1.00 35.51 344 LEU A CA 1
ATOM 659 C C . LEU A 1 77 ? 16.128 -54.538 -15.077 1.00 36.37 344 LEU A C 1
ATOM 660 O O . LEU A 1 77 ? 16.214 -53.644 -15.960 1.00 38.32 344 LEU A O 1
ATOM 665 N N . CYS A 1 78 ? 15.607 -55.743 -15.298 1.00 36.41 345 CYS A N 1
ATOM 666 C CA . CYS A 1 78 ? 14.971 -56.089 -16.594 1.00 37.79 345 CYS A CA 1
ATOM 667 C C . CYS A 1 78 ? 13.675 -55.275 -16.733 1.00 37.21 345 CYS A C 1
ATOM 668 O O . CYS A 1 78 ? 13.091 -54.861 -15.703 1.00 36.29 345 CYS A O 1
ATOM 671 N N . GLN A 1 79 ? 13.247 -55.024 -17.965 1.00 38.49 346 GLN A N 1
ATOM 672 C CA . GLN A 1 79 ? 12.090 -54.134 -18.233 1.00 38.69 346 GLN A CA 1
ATOM 673 C C . GLN A 1 79 ? 10.859 -54.723 -17.531 1.00 36.11 346 GLN A C 1
ATOM 674 O O . GLN A 1 79 ? 10.103 -53.934 -16.941 1.00 37.45 346 GLN A O 1
ATOM 680 N N . ASN A 1 80 ? 10.684 -56.052 -17.543 1.00 37.83 347 ASN A N 1
ATOM 681 C CA . ASN A 1 80 ? 9.518 -56.701 -16.882 1.00 36.53 347 ASN A CA 1
ATOM 682 C C . ASN A 1 80 ? 9.456 -56.204 -15.435 1.00 33.28 347 ASN A C 1
ATOM 683 O O . ASN A 1 80 ? 8.381 -55.809 -14.994 1.00 33.27 347 ASN A O 1
ATOM 688 N N . ASP A 1 81 ? 10.579 -56.247 -14.718 1.00 34.48 348 ASP A N 1
ATOM 689 C CA . ASP A 1 81 ? 10.625 -55.923 -13.268 1.00 32.33 348 ASP A CA 1
ATOM 690 C C . ASP A 1 81 ? 10.459 -54.416 -13.079 1.00 28.82 348 ASP A C 1
ATOM 691 O O . ASP A 1 81 ? 9.768 -54.041 -12.134 1.00 29.30 348 ASP A O 1
ATOM 696 N N . GLN A 1 82 ? 11.031 -53.583 -13.955 1.00 30.39 349 GLN A N 1
ATOM 697 C CA . GLN A 1 82 ? 10.829 -52.113 -13.873 1.00 30.45 349 GLN A CA 1
ATOM 698 C C . GLN A 1 82 ? 9.321 -51.836 -13.938 1.00 28.66 349 GLN A C 1
ATOM 699 O O . GLN A 1 82 ? 8.794 -51.055 -13.116 1.00 28.34 349 GLN A O 1
ATOM 705 N N . ILE A 1 83 ? 8.634 -52.456 -14.890 1.00 29.08 350 ILE A N 1
ATOM 706 C CA . ILE A 1 83 ? 7.174 -52.228 -15.079 1.00 29.32 350 ILE A CA 1
ATOM 707 C C . ILE A 1 83 ? 6.394 -52.793 -13.892 1.00 29.52 350 ILE A C 1
ATOM 708 O O . ILE A 1 83 ? 5.451 -52.124 -13.436 1.00 29.44 350 ILE A O 1
ATOM 713 N N . VAL A 1 84 ? 6.757 -53.979 -13.404 1.00 28.06 351 VAL A N 1
ATOM 714 C CA . VAL A 1 84 ? 6.049 -54.570 -12.241 1.00 29.27 351 VAL A CA 1
ATOM 715 C C . VAL A 1 84 ? 6.151 -53.572 -11.081 1.00 25.68 351 VAL A C 1
ATOM 716 O O . VAL A 1 84 ? 5.133 -53.299 -10.434 1.00 27.83 351 VAL A O 1
ATOM 720 N N . LEU A 1 85 ? 7.342 -53.048 -10.820 1.00 26.03 352 LEU A N 1
ATOM 721 C CA . LEU A 1 85 ? 7.552 -52.147 -9.654 1.00 24.31 352 LEU A CA 1
ATOM 722 C C . LEU A 1 85 ? 6.791 -50.838 -9.864 1.00 23.73 352 LEU A C 1
ATOM 723 O O . LEU A 1 85 ? 6.171 -50.358 -8.903 1.00 25.67 352 LEU A O 1
ATOM 728 N N . LEU A 1 86 ? 6.841 -50.265 -11.061 1.00 24.65 353 LEU A N 1
ATOM 729 C CA . LEU A 1 86 ? 6.168 -48.964 -11.320 1.00 25.06 353 LEU A CA 1
ATOM 730 C C . LEU A 1 86 ? 4.649 -49.147 -11.306 1.00 24.69 353 LEU A C 1
ATOM 731 O O . LEU A 1 86 ? 3.959 -48.309 -10.711 1.00 26.93 353 LEU A O 1
ATOM 736 N N . LYS A 1 87 ? 4.134 -50.209 -11.917 1.00 26.70 354 LYS A N 1
ATOM 737 C CA . LYS A 1 87 ? 2.672 -50.436 -11.929 1.00 27.25 354 LYS A CA 1
ATOM 738 C C . LYS A 1 87 ? 2.197 -50.552 -10.475 1.00 26.19 354 LYS A C 1
ATOM 739 O O . LYS A 1 87 ? 1.199 -49.925 -10.123 1.00 27.47 354 LYS A O 1
ATOM 745 N N . ALA A 1 88 ? 2.906 -51.317 -9.645 1.00 25.97 355 ALA A N 1
ATOM 746 C CA . ALA A 1 88 ? 2.485 -51.587 -8.253 1.00 27.46 355 ALA A CA 1
ATOM 747 C C . ALA A 1 88 ? 2.672 -50.347 -7.367 1.00 25.68 355 ALA A C 1
ATOM 748 O O . ALA A 1 88 ? 1.833 -50.129 -6.476 1.00 28.72 355 ALA A O 1
ATOM 750 N N . GLY A 1 89 ? 3.739 -49.577 -7.584 1.00 25.50 356 GLY A N 1
ATOM 751 C CA . GLY A 1 89 ? 4.210 -48.591 -6.599 1.00 24.92 356 GLY A CA 1
ATOM 752 C C . GLY A 1 89 ? 4.083 -47.125 -6.979 1.00 25.04 356 GLY A C 1
ATOM 753 O O . GLY A 1 89 ? 4.120 -46.295 -6.054 1.00 25.22 356 GLY A O 1
ATOM 754 N N . ALA A 1 90 ? 3.982 -46.754 -8.250 1.00 24.08 357 ALA A N 1
ATOM 755 C CA . ALA A 1 90 ? 4.119 -45.329 -8.635 1.00 24.08 357 ALA A CA 1
ATOM 756 C C . ALA A 1 90 ? 2.961 -44.510 -8.050 1.00 24.51 357 ALA A C 1
ATOM 757 O O . ALA A 1 90 ? 3.216 -43.383 -7.589 1.00 24.04 357 ALA A O 1
ATOM 759 N N . MET A 1 91 ? 1.731 -45.028 -8.060 1.00 23.88 358 MET A N 1
ATOM 760 C CA . MET A 1 91 ? 0.594 -44.254 -7.494 1.00 24.03 358 MET A CA 1
ATOM 761 C C . MET A 1 91 ? 0.682 -44.237 -5.954 1.00 23.00 358 MET A C 1
ATOM 762 O O . MET A 1 91 ? 0.274 -43.231 -5.361 1.00 24.78 358 MET A O 1
ATOM 767 N N . GLU A 1 92 ? 1.216 -45.283 -5.316 1.00 22.59 359 GLU A N 1
ATOM 768 C CA . GLU A 1 92 ? 1.462 -45.278 -3.848 1.00 23.04 359 GLU A CA 1
ATOM 769 C C . GLU A 1 92 ? 2.408 -44.114 -3.526 1.00 23.56 359 GLU A C 1
ATOM 770 O O . GLU A 1 92 ? 2.150 -43.363 -2.576 1.00 24.89 359 GLU A O 1
ATOM 776 N N . VAL A 1 93 ? 3.436 -43.919 -4.342 1.00 23.38 360 VAL A N 1
ATOM 777 C CA . VAL A 1 93 ? 4.385 -42.796 -4.143 1.00 24.39 360 VAL A CA 1
ATOM 778 C C . VAL A 1 93 ? 3.659 -41.460 -4.347 1.00 22.66 360 VAL A C 1
ATOM 779 O O . VAL A 1 93 ? 3.895 -40.534 -3.552 1.00 23.93 360 VAL A O 1
ATOM 783 N 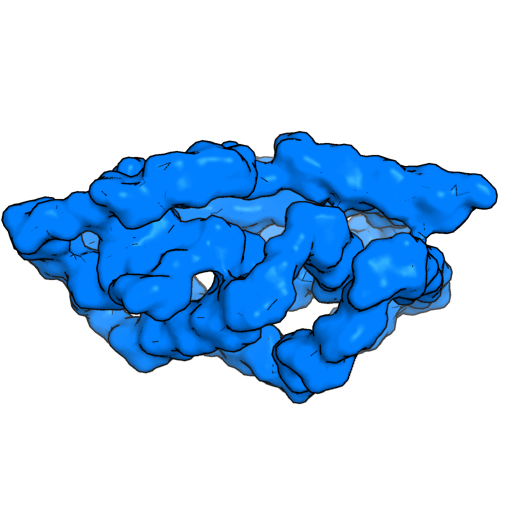N . VAL A 1 94 ? 2.825 -41.322 -5.374 1.00 22.98 361 VAL A N 1
ATOM 784 C CA . VAL A 1 94 ? 2.042 -40.072 -5.568 1.00 23.00 361 VAL A CA 1
ATOM 785 C C . VAL A 1 94 ? 1.244 -39.759 -4.300 1.00 23.04 361 VAL A C 1
ATOM 786 O O . VAL A 1 94 ? 1.258 -38.595 -3.880 1.00 24.62 361 VAL A O 1
ATOM 790 N N . LEU A 1 95 ? 0.567 -40.756 -3.725 1.00 23.75 362 LEU A N 1
ATOM 791 C CA . LEU A 1 95 ? -0.282 -40.532 -2.526 1.00 25.09 362 LEU A CA 1
ATOM 792 C C . LEU A 1 95 ? 0.614 -40.086 -1.366 1.00 25.61 362 LEU A C 1
ATOM 793 O O . LEU A 1 95 ? 0.214 -39.172 -0.649 1.00 27.63 362 LEU A O 1
ATOM 798 N N . VAL A 1 96 ? 1.782 -40.700 -1.186 1.00 23.81 363 VAL A N 1
ATOM 799 C CA . VAL A 1 96 ? 2.709 -40.281 -0.100 1.00 25.12 363 VAL A CA 1
ATOM 800 C C . VAL A 1 96 ? 3.177 -38.837 -0.353 1.00 24.96 363 VAL A C 1
ATOM 801 O O . VAL A 1 96 ? 3.185 -38.032 0.587 1.00 26.56 363 VAL A O 1
ATOM 805 N N . ARG A 1 97 ? 3.568 -38.517 -1.578 1.00 25.24 364 ARG A N 1
ATOM 806 C CA . ARG A 1 97 ? 4.099 -37.179 -1.930 1.00 26.49 364 ARG A CA 1
ATOM 807 C C . ARG A 1 97 ? 3.046 -36.108 -1.628 1.00 26.10 364 ARG A C 1
ATOM 808 O O . ARG A 1 97 ? 3.425 -34.965 -1.314 1.00 27.94 364 ARG A O 1
ATOM 816 N N . MET A 1 98 ? 1.758 -36.444 -1.693 1.00 26.58 365 MET A N 1
ATOM 817 C CA . MET A 1 98 ? 0.688 -35.445 -1.429 1.00 28.19 365 MET A CA 1
ATOM 818 C C . MET A 1 98 ? 0.825 -34.832 -0.027 1.00 27.84 365 MET A C 1
ATOM 819 O O . MET A 1 98 ? 0.360 -33.708 0.151 1.00 27.70 365 MET A O 1
ATOM 824 N N . CYS A 1 99 ? 1.410 -35.522 0.953 1.00 27.54 366 CYS A N 1
ATOM 825 C CA . CYS A 1 99 ? 1.392 -35.032 2.361 1.00 30.65 366 CYS A CA 1
ATOM 826 C C . CYS A 1 99 ? 2.153 -33.699 2.468 1.00 28.84 366 CYS A C 1
ATOM 827 O O . CYS A 1 99 ? 1.859 -32.896 3.373 1.00 31.20 366 CYS A O 1
ATOM 830 N N . ARG A 1 100 ? 3.087 -33.442 1.558 1.00 29.37 367 ARG A N 1
ATOM 831 C CA . ARG A 1 100 ? 3.879 -32.186 1.542 1.00 31.32 367 ARG A CA 1
ATOM 832 C C . ARG A 1 100 ? 2.974 -30.987 1.284 1.00 30.54 367 ARG A C 1
ATOM 833 O O . ARG A 1 100 ? 3.293 -29.899 1.785 1.00 32.32 367 ARG A O 1
ATOM 841 N N . ALA A 1 101 ? 1.925 -31.190 0.487 1.00 30.11 368 ALA A N 1
ATOM 842 C CA . ALA A 1 101 ? 1.005 -30.137 0.005 1.00 33.12 368 ALA A CA 1
ATOM 843 C C . ALA A 1 101 ? -0.223 -30.066 0.916 1.00 31.57 368 ALA A C 1
ATOM 844 O O . ALA A 1 101 ? -1.164 -29.345 0.584 1.00 34.61 368 ALA A O 1
ATOM 846 N N . TYR A 1 102 ? -0.200 -30.779 2.043 1.00 31.65 369 TYR A N 1
ATOM 847 C CA . TYR A 1 102 ? -1.332 -30.851 2.989 1.00 32.27 369 TYR A CA 1
ATOM 848 C C . TYR A 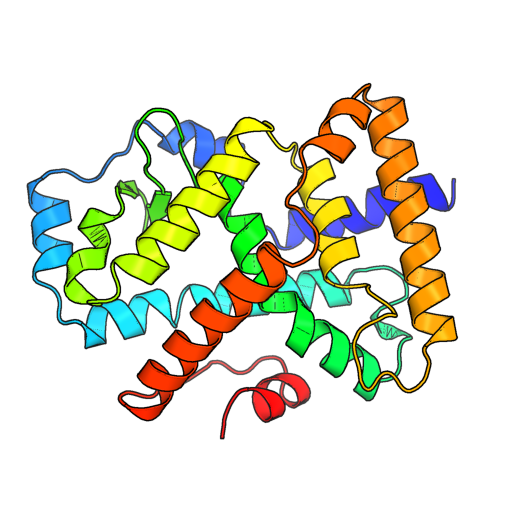1 102 ? -1.003 -30.024 4.228 1.00 34.11 369 TYR A C 1
ATOM 849 O O . TYR A 1 102 ? 0.111 -30.173 4.778 1.00 35.68 369 TYR A O 1
ATOM 858 N N . ASN A 1 103 ? -1.967 -29.214 4.662 1.00 36.41 370 ASN A N 1
ATOM 859 C CA . ASN A 1 103 ? -1.883 -28.386 5.893 1.00 38.20 370 ASN A CA 1
ATOM 860 C C . ASN A 1 103 ? -2.865 -28.936 6.937 1.00 37.29 370 ASN A C 1
ATOM 861 O O . ASN A 1 103 ? -4.083 -28.700 6.801 1.00 38.02 370 ASN A O 1
ATOM 866 N N . ALA A 1 104 ? -2.352 -29.586 7.983 1.00 40.29 371 ALA A N 1
ATOM 867 C CA . ALA A 1 104 ? -3.168 -30.233 9.038 1.00 44.75 371 ALA A CA 1
ATOM 868 C C . ALA A 1 104 ? -3.855 -29.179 9.923 1.00 47.79 371 ALA A C 1
ATOM 869 O O . ALA A 1 104 ? -4.866 -29.530 10.555 1.00 53.65 371 ALA A O 1
ATOM 871 N N . ASP A 1 105 ? -3.364 -27.939 9.946 1.00 48.90 372 ASP A N 1
ATOM 872 C CA . ASP A 1 105 ? -3.932 -26.839 10.776 1.00 51.79 372 ASP A CA 1
ATOM 873 C C . ASP A 1 105 ? -5.389 -26.583 10.382 1.00 51.17 372 ASP A C 1
ATOM 874 O O . ASP A 1 105 ? -6.211 -26.409 11.296 1.00 54.75 372 ASP A O 1
ATOM 879 N N . ASN A 1 106 ? -5.682 -26.554 9.076 1.00 46.26 373 ASN A N 1
ATOM 880 C CA . ASN A 1 106 ? -7.029 -26.225 8.529 1.00 47.71 373 ASN A CA 1
ATOM 881 C C . ASN A 1 106 ? -7.514 -27.321 7.567 1.00 44.45 373 ASN A C 1
ATOM 882 O O . ASN A 1 106 ? -8.537 -27.090 6.911 1.00 46.85 373 ASN A O 1
ATOM 887 N N . ARG A 1 107 ? -6.827 -28.468 7.504 1.00 43.20 374 ARG A N 1
ATOM 888 C CA . ARG A 1 107 ? -7.192 -29.648 6.668 1.00 40.84 374 ARG A CA 1
ATOM 889 C C . ARG A 1 107 ? -7.374 -29.221 5.208 1.00 38.03 374 ARG A C 1
ATOM 890 O O . ARG A 1 107 ? -8.411 -29.578 4.593 1.00 40.60 374 ARG A O 1
ATOM 898 N N . THR A 1 108 ? -6.393 -28.506 4.660 1.00 36.21 375 THR A N 1
ATOM 899 C CA . THR A 1 108 ? -6.407 -28.033 3.250 1.00 35.90 375 THR A CA 1
ATOM 900 C C . THR A 1 108 ? -5.250 -28.664 2.475 1.00 32.74 375 THR A C 1
ATOM 901 O O . THR A 1 108 ? -4.250 -29.089 3.099 1.00 33.52 375 THR A O 1
ATOM 905 N N . VAL A 1 109 ? -5.426 -28.752 1.160 1.00 32.20 376 VAL A N 1
ATOM 906 C CA . VAL A 1 109 ? -4.378 -29.219 0.216 1.00 30.93 376 VAL A CA 1
ATOM 907 C C . VAL A 1 109 ? -4.108 -28.113 -0.809 1.00 30.78 376 VAL A C 1
ATOM 908 O O . VAL A 1 109 ? -5.052 -27.386 -1.190 1.00 31.76 376 VAL A O 1
ATOM 912 N N . PHE A 1 110 ? -2.850 -27.979 -1.220 1.00 31.47 377 PHE A N 1
ATOM 913 C CA . PHE A 1 110 ? -2.437 -27.087 -2.330 1.00 31.46 377 PHE A CA 1
ATOM 914 C C . PHE A 1 110 ? -2.912 -27.686 -3.655 1.00 30.16 377 PHE A C 1
ATOM 915 O O . PHE A 1 110 ? -2.426 -28.742 -4.086 1.00 32.06 377 PHE A O 1
ATOM 923 N N . PHE A 1 111 ? -3.837 -26.990 -4.301 1.00 29.96 378 PHE A N 1
ATOM 924 C CA . PHE A 1 111 ? -4.494 -27.448 -5.539 1.00 28.72 378 PHE A CA 1
ATOM 925 C C . PHE A 1 111 ? -4.677 -26.263 -6.476 1.00 27.81 378 PHE A C 1
ATOM 926 O O . PHE A 1 111 ? -5.411 -25.329 -6.121 1.00 29.68 378 PHE A O 1
ATOM 934 N N . GLU A 1 112 ? -4.040 -26.323 -7.646 1.00 27.37 379 GLU A N 1
ATOM 935 C CA . GLU A 1 112 ? -4.177 -25.289 -8.694 1.00 27.82 379 GLU A CA 1
ATOM 936 C C . GLU A 1 112 ? -3.912 -23.899 -8.096 1.00 28.47 379 GLU A C 1
ATOM 937 O O . GLU A 1 112 ? -4.648 -22.940 -8.427 1.00 30.79 379 GLU A O 1
ATOM 943 N N . GLY A 1 113 ? -2.850 -23.774 -7.298 1.00 31.24 380 GLY A N 1
ATOM 944 C CA . GLY A 1 113 ? -2.284 -22.462 -6.930 1.00 33.82 380 GLY A CA 1
ATOM 945 C C . GLY A 1 113 ? -2.742 -21.911 -5.585 1.00 34.65 380 GLY A C 1
ATOM 946 O O . GLY A 1 113 ? -2.183 -20.862 -5.172 1.00 35.23 380 GLY A O 1
ATOM 947 N N . LYS A 1 114 ? -3.706 -22.541 -4.912 1.00 31.86 381 LYS A N 1
ATOM 948 C CA . LYS A 1 114 ? -4.112 -22.128 -3.542 1.00 33.98 381 LYS A CA 1
ATOM 949 C C . LYS A 1 114 ? -4.490 -23.365 -2.728 1.00 33.12 381 LYS A C 1
ATOM 950 O O . LYS A 1 114 ? -4.648 -24.455 -3.318 1.00 32.43 381 LYS A O 1
ATOM 956 N N . TYR A 1 115 ? -4.648 -23.186 -1.416 1.00 33.93 382 TYR A N 1
ATOM 957 C CA . TYR A 1 115 ? -5.076 -24.252 -0.480 1.00 32.71 382 TYR A CA 1
ATOM 958 C C . TYR A 1 115 ? -6.602 -24.279 -0.405 1.00 34.22 382 TYR A C 1
ATOM 959 O O . TYR A 1 115 ? -7.237 -23.203 -0.313 1.00 36.72 382 TYR A O 1
ATOM 968 N N . GLY A 1 116 ? -7.161 -25.487 -0.445 1.00 33.73 383 GLY A N 1
ATOM 969 C CA . GLY A 1 116 ? -8.607 -25.738 -0.333 1.00 36.21 383 GLY A CA 1
ATOM 970 C C . GLY A 1 116 ? -8.877 -27.013 0.440 1.00 35.06 383 GLY A C 1
ATOM 971 O O . GLY A 1 116 ? -8.005 -27.908 0.444 1.00 34.88 383 GLY A O 1
ATOM 972 N N . GLY A 1 117 ? -10.044 -27.088 1.080 1.00 34.76 384 GLY A N 1
ATOM 973 C CA . GLY A 1 117 ? -10.500 -28.278 1.811 1.00 35.32 384 GLY A CA 1
ATOM 974 C C . GLY A 1 117 ? -11.092 -29.295 0.865 1.00 33.64 384 GLY A C 1
ATOM 975 O O . GLY A 1 117 ? -11.160 -29.031 -0.365 1.00 32.74 384 GLY A O 1
ATOM 976 N N . MET A 1 118 ? -11.528 -30.428 1.406 1.00 33.71 385 MET A N 1
ATOM 977 C CA . MET A 1 118 ? -12.027 -31.526 0.549 1.00 35.89 385 MET A CA 1
ATOM 978 C C . MET A 1 118 ? -13.347 -31.094 -0.117 1.00 33.30 385 MET A C 1
ATOM 979 O O . MET A 1 118 ? -13.660 -31.688 -1.150 1.00 32.75 385 MET A O 1
ATOM 984 N N . GLU A 1 119 ? -14.040 -30.060 0.402 1.00 33.23 386 GLU A N 1
ATOM 985 C CA . GLU A 1 119 ? -15.284 -29.489 -0.204 1.00 35.76 386 GLU A CA 1
ATOM 986 C C . GLU A 1 119 ? -15.001 -28.985 -1.642 1.00 32.39 386 GLU A C 1
ATOM 987 O O . GLU A 1 119 ? -15.954 -28.875 -2.458 1.00 31.56 386 GLU A O 1
ATOM 993 N N . LEU A 1 120 ? -13.749 -28.658 -1.965 1.00 31.53 387 LEU A N 1
ATOM 994 C CA . LEU A 1 120 ? -13.349 -28.197 -3.325 1.00 30.65 387 LEU A CA 1
ATOM 995 C C . LEU A 1 120 ? -13.715 -29.272 -4.353 1.00 29.07 387 LEU A C 1
ATOM 996 O O . LEU A 1 120 ? -13.976 -28.919 -5.510 1.00 29.88 387 LEU A O 1
ATOM 1001 N N . PHE A 1 121 ? -13.685 -30.542 -3.945 1.00 27.58 388 PHE A N 1
ATOM 1002 C CA . PHE A 1 121 ? -13.793 -31.704 -4.860 1.00 27.17 388 PHE A CA 1
ATOM 1003 C C . PHE A 1 121 ? -15.220 -32.251 -4.916 1.00 26.06 388 PHE A C 1
ATOM 1004 O O . PHE A 1 121 ? -15.401 -33.325 -5.507 1.00 25.98 388 PHE A O 1
ATOM 1012 N N . ARG A 1 122 ? -16.207 -31.524 -4.382 1.00 26.80 389 ARG A N 1
ATOM 1013 C CA . ARG A 1 122 ? -17.613 -32.005 -4.281 1.00 28.16 389 ARG A CA 1
ATOM 1014 C C . ARG A 1 122 ? -18.120 -32.552 -5.627 1.00 24.44 389 ARG A C 1
ATOM 1015 O O . ARG A 1 122 ? -18.838 -33.584 -5.600 1.00 25.96 389 ARG A O 1
ATOM 1023 N N . ALA A 1 123 ? -17.815 -31.876 -6.749 1.00 25.15 390 ALA A N 1
ATOM 1024 C CA . ALA A 1 123 ? -18.398 -32.228 -8.061 1.00 24.56 390 ALA A CA 1
ATOM 1025 C C . ALA A 1 123 ? -18.009 -33.655 -8.479 1.00 22.46 390 ALA A C 1
ATOM 1026 O O . ALA A 1 123 ? -18.750 -34.226 -9.282 1.00 25.43 390 ALA A O 1
ATOM 1028 N N . LEU A 1 124 ? -16.896 -34.205 -7.981 1.00 24.23 391 LEU A N 1
ATOM 1029 C CA . LEU A 1 124 ? -16.425 -35.560 -8.375 1.00 24.55 391 LEU A CA 1
ATOM 1030 C C . LEU A 1 124 ? -17.339 -36.660 -7.822 1.00 24.25 391 LEU A C 1
ATOM 1031 O O . LEU A 1 124 ? -17.287 -37.785 -8.352 1.00 27.24 391 LEU A O 1
ATOM 1036 N N . GLY A 1 125 ? -18.118 -36.374 -6.783 1.00 24.93 392 GLY A N 1
ATOM 1037 C CA . GLY A 1 125 ? -19.021 -37.360 -6.160 1.00 27.79 392 GLY A CA 1
ATOM 1038 C C . GLY A 1 125 ? -18.296 -38.610 -5.681 1.00 29.36 392 GLY A C 1
ATOM 1039 O O . GLY A 1 125 ? -18.859 -39.727 -5.809 1.00 32.10 392 GLY A O 1
ATOM 1040 N N . CYS A 1 126 ? -17.110 -38.476 -5.104 1.00 29.50 393 CYS A N 1
ATOM 1041 C CA . CYS A 1 126 ? -16.476 -39.616 -4.390 1.00 33.65 393 CYS A CA 1
ATOM 1042 C C . CYS A 1 126 ? -15.883 -39.106 -3.073 1.00 31.08 393 CYS A C 1
ATOM 1043 O O . CYS A 1 126 ? -14.673 -39.202 -2.839 1.00 30.87 393 CYS A O 1
ATOM 1046 N N . SER A 1 127 ? -16.777 -38.615 -2.218 1.00 29.80 394 SER A N 1
ATOM 1047 C CA . SER A 1 127 ? -16.404 -37.966 -0.939 1.00 33.73 394 SER A CA 1
ATOM 1048 C C . SER A 1 127 ? -15.647 -38.970 -0.059 1.00 30.42 394 SER A C 1
ATOM 1049 O O . SER A 1 127 ? -14.733 -38.533 0.637 1.00 34.51 394 SER A O 1
ATOM 1052 N N . GLU A 1 128 ? -16.012 -40.261 -0.094 1.00 32.49 395 GLU A N 1
ATOM 1053 C CA . GLU A 1 128 ? -15.380 -41.314 0.748 1.00 35.47 395 GLU A CA 1
ATOM 1054 C C . GLU A 1 128 ? -13.896 -41.429 0.361 1.00 33.28 395 GLU A C 1
ATOM 1055 O O . GLU A 1 128 ? -13.023 -41.434 1.271 1.00 34.11 395 GLU A O 1
ATOM 1061 N N . LEU A 1 129 ? -13.601 -41.490 -0.939 1.00 31.46 396 LEU A N 1
ATOM 1062 C CA . LEU A 1 129 ? -12.212 -41.626 -1.432 1.00 30.55 396 LEU A CA 1
ATOM 1063 C C . LEU A 1 129 ? -11.432 -40.364 -1.056 1.00 28.03 396 LEU A C 1
ATOM 1064 O O . LEU A 1 129 ? -10.321 -40.496 -0.522 1.00 30.14 396 LEU A O 1
ATOM 1069 N N . ILE A 1 130 ? -11.999 -39.187 -1.333 1.00 27.72 397 ILE A N 1
ATOM 1070 C CA . ILE A 1 130 ? -11.334 -37.880 -1.064 1.00 29.46 397 ILE A CA 1
ATOM 1071 C C . ILE A 1 130 ? -11.048 -37.818 0.446 1.00 29.50 397 ILE A C 1
ATOM 1072 O O . ILE A 1 130 ? -9.923 -37.480 0.827 1.00 30.37 397 ILE A O 1
ATOM 1077 N N . SER A 1 131 ? -12.033 -38.170 1.276 1.00 30.99 398 SER A N 1
ATOM 1078 C CA . SER A 1 131 ? -11.897 -38.215 2.755 1.00 32.72 398 SER A CA 1
ATOM 1079 C C . SER A 1 131 ? -10.716 -39.114 3.133 1.00 31.11 398 SER A C 1
ATOM 1080 O O . SER A 1 131 ? -9.901 -38.715 3.985 1.00 33.18 398 SER A O 1
ATOM 1083 N N . SER A 1 132 ? -10.626 -40.290 2.515 1.00 30.22 399 SER A N 1
ATOM 1084 C CA . SER A 1 132 ? -9.564 -41.291 2.797 1.00 30.29 399 SER A CA 1
ATOM 1085 C C . SER A 1 132 ? -8.188 -40.709 2.441 1.00 27.86 399 SER A C 1
ATOM 1086 O O . SER A 1 132 ? -7.209 -40.917 3.198 1.00 31.66 399 SER A O 1
ATOM 1089 N N . ILE A 1 133 ? -8.100 -40.002 1.319 1.00 28.23 400 ILE A N 1
ATOM 1090 C CA . ILE A 1 133 ? -6.821 -39.390 0.870 1.00 29.38 400 ILE A CA 1
ATOM 1091 C C . ILE A 1 133 ? -6.428 -38.285 1.855 1.00 28.65 400 ILE A C 1
ATOM 1092 O O . ILE A 1 133 ? -5.269 -38.264 2.255 1.00 29.81 400 ILE A O 1
ATOM 1097 N N . PHE A 1 134 ? -7.365 -37.420 2.253 1.00 30.93 401 PHE A N 1
ATOM 1098 C CA . PHE A 1 134 ? -7.101 -36.335 3.239 1.00 32.70 401 PHE A CA 1
ATOM 1099 C C . PHE A 1 134 ? -6.639 -36.961 4.563 1.00 33.70 401 PHE A C 1
ATOM 1100 O O . PHE A 1 134 ? -5.613 -36.531 5.134 1.00 35.47 401 PHE A O 1
ATOM 1108 N N . ASP A 1 135 ? -7.351 -37.990 5.024 1.00 35.12 402 ASP A N 1
ATOM 1109 C CA . ASP A 1 135 ? -7.039 -38.686 6.298 1.00 38.14 402 ASP A CA 1
ATOM 1110 C C . ASP A 1 135 ? -5.610 -39.242 6.247 1.00 36.12 402 ASP A C 1
ATOM 1111 O O . ASP A 1 135 ? -4.864 -39.095 7.263 1.00 38.17 402 ASP A O 1
ATOM 1116 N N . PHE A 1 136 ? -5.237 -39.869 5.126 1.00 34.70 403 PHE A N 1
ATOM 1117 C CA . PHE A 1 136 ? -3.902 -40.489 4.938 1.00 34.21 403 PHE A CA 1
ATOM 1118 C C . PHE A 1 136 ? -2.845 -39.386 5.005 1.00 32.88 403 PHE A C 1
ATOM 1119 O O . PHE A 1 136 ? -1.851 -39.548 5.729 1.00 34.81 403 PHE A O 1
ATOM 1127 N N . SER A 1 137 ? -3.061 -38.292 4.276 1.00 32.68 404 SER A N 1
ATOM 1128 C CA . SER A 1 137 ? -2.149 -37.122 4.264 1.00 33.82 404 SER A CA 1
ATOM 1129 C C . SER A 1 137 ? -2.044 -36.543 5.676 1.00 36.99 404 SER A C 1
ATOM 1130 O O . SER A 1 137 ? -0.912 -36.175 6.091 1.00 43.66 404 SER A O 1
ATOM 1133 N N . HIS A 1 138 ? -3.162 -36.480 6.406 1.00 37.29 405 HIS A N 1
ATOM 1134 C CA . HIS A 1 138 ? -3.189 -35.935 7.793 1.00 40.72 405 HIS A CA 1
ATOM 1135 C C . HIS A 1 138 ? -2.260 -36.790 8.661 1.00 43.55 405 HIS A C 1
ATOM 1136 O O . HIS A 1 138 ? -1.447 -36.216 9.406 1.00 48.22 405 HIS A O 1
ATOM 1143 N N . SER A 1 139 ? -2.347 -38.114 8.521 1.00 45.61 406 SER A N 1
ATOM 1144 C CA . SER A 1 139 ? -1.525 -39.100 9.269 1.00 42.67 406 SER A CA 1
ATOM 1145 C C . SER A 1 139 ? -0.028 -38.867 9.029 1.00 45.45 406 SER A C 1
ATOM 1146 O O . SER A 1 139 ? 0.729 -38.877 10.009 1.00 45.37 406 SER A O 1
ATOM 1149 N N . LEU A 1 140 ? 0.393 -38.682 7.775 1.00 43.18 407 LEU A N 1
ATOM 1150 C CA . LEU A 1 140 ? 1.821 -38.460 7.424 1.00 39.18 407 LEU A CA 1
ATOM 1151 C C . LEU A 1 140 ? 2.277 -37.050 7.824 1.00 38.80 407 LEU A C 1
ATOM 1152 O O . LEU A 1 140 ? 3.434 -36.901 8.246 1.00 41.53 407 LEU A O 1
ATOM 1157 N N . SER A 1 141 ? 1.434 -36.037 7.645 1.00 40.81 408 SER A N 1
ATOM 1158 C CA . SER A 1 141 ? 1.798 -34.623 7.925 1.00 41.97 408 SER A CA 1
ATOM 1159 C C . SER A 1 141 ? 2.161 -34.483 9.404 1.00 40.54 408 SER A C 1
ATOM 1160 O O . SER A 1 141 ? 3.010 -33.640 9.719 1.00 41.67 408 SER A O 1
ATOM 1163 N N . ALA A 1 142 ? 1.525 -35.285 10.263 1.00 39.66 409 ALA A N 1
ATOM 1164 C CA . ALA A 1 142 ? 1.717 -35.279 11.729 1.00 43.52 409 ALA A CA 1
ATOM 1165 C C . ALA A 1 142 ? 3.153 -35.681 12.052 1.00 39.99 409 ALA A C 1
ATOM 1166 O O . ALA A 1 142 ? 3.638 -35.258 13.101 1.00 44.86 409 ALA A O 1
ATOM 1168 N N . LEU A 1 143 ? 3.788 -36.473 11.179 1.00 36.09 410 LEU A N 1
ATOM 1169 C CA . LEU A 1 143 ? 5.190 -36.942 11.351 1.00 34.90 410 LEU A CA 1
ATOM 1170 C C . LEU A 1 143 ? 6.170 -35.795 11.058 1.00 30.03 410 LEU A C 1
ATOM 1171 O O . LEU A 1 143 ? 7.353 -35.950 11.417 1.00 31.20 410 LEU A O 1
ATOM 1176 N N . HIS A 1 144 ? 5.723 -34.712 10.404 1.00 30.36 411 HIS A N 1
ATOM 1177 C CA . HIS A 1 144 ? 6.613 -33.628 9.908 1.00 30.82 411 HIS A CA 1
ATOM 1178 C C . HIS A 1 144 ? 7.706 -34.271 9.066 1.00 29.71 411 HIS A C 1
ATOM 1179 O O . HIS A 1 144 ? 8.895 -33.972 9.296 1.00 32.37 411 HIS A O 1
ATOM 1186 N N . PHE A 1 145 ? 7.308 -35.170 8.162 1.00 26.68 412 PHE A N 1
ATOM 1187 C CA . PHE A 1 145 ? 8.238 -35.883 7.261 1.00 28.91 412 PHE A CA 1
ATOM 1188 C C . PHE A 1 145 ? 9.171 -34.840 6.649 1.00 32.02 412 PHE A C 1
ATOM 1189 O O . PHE A 1 145 ? 8.662 -33.860 6.037 1.00 39.85 412 PHE A O 1
ATOM 1197 N N . SER A 1 146 ? 10.482 -35.037 6.781 1.00 33.07 413 SER A N 1
ATOM 1198 C CA . SER A 1 146 ? 11.495 -34.196 6.095 1.00 30.67 413 SER A CA 1
ATOM 1199 C C . SER A 1 146 ? 11.559 -34.563 4.601 1.00 27.61 413 SER A C 1
ATOM 1200 O O . SER A 1 146 ? 11.104 -35.641 4.209 1.00 29.67 413 SER A O 1
ATOM 1203 N N . GLU A 1 147 ? 12.147 -33.701 3.779 1.00 25.81 414 GLU A N 1
ATOM 1204 C CA . GLU A 1 147 ? 12.309 -33.968 2.328 1.00 24.88 414 GLU A CA 1
ATOM 1205 C C . GLU A 1 147 ? 13.147 -35.227 2.096 1.00 22.75 414 GLU A C 1
ATOM 1206 O O . GLU A 1 147 ? 12.828 -35.995 1.155 1.00 24.15 414 GLU A O 1
ATOM 1212 N N . ASP A 1 148 ? 14.183 -35.456 2.904 1.00 22.86 415 ASP A N 1
ATOM 1213 C CA . ASP A 1 148 ? 15.039 -36.656 2.722 1.00 23.10 415 ASP A CA 1
ATOM 1214 C C . ASP A 1 148 ? 14.284 -37.909 3.177 1.00 22.91 415 ASP A C 1
ATOM 1215 O O . ASP A 1 148 ? 14.482 -38.987 2.579 1.00 23.36 415 ASP A O 1
ATOM 1220 N N . GLU A 1 149 ? 13.483 -37.800 4.237 1.00 23.93 416 GLU A N 1
ATOM 1221 C CA . GLU A 1 149 ? 12.665 -38.942 4.711 1.00 24.23 416 GLU A CA 1
ATOM 1222 C C . GLU A 1 149 ? 11.683 -39.328 3.604 1.00 23.91 416 GLU A C 1
ATOM 1223 O O . GLU A 1 149 ? 11.562 -40.528 3.308 1.00 24.49 416 GLU A O 1
ATOM 1229 N N . ILE A 1 150 ? 11.022 -38.354 2.976 1.00 23.58 417 ILE A N 1
ATOM 1230 C CA . ILE A 1 150 ? 10.077 -38.663 1.856 1.00 24.34 417 ILE A CA 1
ATOM 1231 C C . ILE A 1 150 ? 10.842 -39.347 0.717 1.00 23.44 417 ILE A C 1
ATOM 1232 O O . ILE A 1 150 ? 10.327 -40.338 0.142 1.00 24.76 417 ILE A O 1
ATOM 1237 N N . ALA A 1 151 ? 11.994 -38.811 0.351 1.00 23.09 418 ALA A N 1
ATOM 1238 C CA . ALA A 1 151 ? 12.811 -39.360 -0.754 1.00 23.53 418 ALA A CA 1
ATOM 1239 C C . ALA A 1 151 ? 13.147 -40.837 -0.476 1.00 22.82 418 ALA A C 1
ATOM 1240 O O . ALA A 1 151 ? 12.923 -41.689 -1.334 1.00 23.83 418 ALA A O 1
ATOM 1242 N N . LEU A 1 152 ? 13.671 -41.147 0.706 1.00 23.60 419 LEU A N 1
ATOM 1243 C CA . LEU A 1 152 ? 14.178 -42.512 0.993 1.00 23.62 419 LEU A CA 1
ATOM 1244 C C . LEU A 1 152 ? 12.991 -43.466 1.207 1.00 24.00 419 LEU A C 1
ATOM 1245 O O . LEU A 1 152 ? 13.038 -44.606 0.708 1.00 24.45 419 LEU A O 1
ATOM 1250 N N . TYR A 1 153 ? 11.946 -43.017 1.900 1.00 23.50 420 TYR A N 1
ATOM 1251 C CA . TYR A 1 153 ? 10.724 -43.825 2.146 1.00 24.12 420 TYR A CA 1
ATOM 1252 C C . TYR A 1 153 ? 10.071 -44.167 0.799 1.00 22.79 420 TYR A C 1
ATOM 1253 O O . TYR A 1 153 ? 9.707 -45.351 0.567 1.00 24.79 420 TYR A O 1
ATOM 1262 N N . THR A 1 154 ? 9.922 -43.184 -0.092 1.00 22.96 421 THR A N 1
ATOM 1263 C CA . THR A 1 154 ? 9.248 -43.434 -1.391 1.00 22.86 421 THR A CA 1
ATOM 1264 C C . THR A 1 154 ? 10.126 -44.307 -2.295 1.00 23.68 421 THR A C 1
ATOM 1265 O O . THR A 1 154 ? 9.560 -45.093 -3.081 1.00 24.50 421 THR A O 1
ATOM 1269 N N . ALA A 1 155 ? 11.453 -44.197 -2.221 1.00 23.85 422 ALA A N 1
ATOM 1270 C CA . ALA A 1 155 ? 12.333 -45.145 -2.947 1.00 24.08 422 ALA A CA 1
ATOM 1271 C C . ALA A 1 155 ? 11.972 -46.575 -2.494 1.00 22.69 422 ALA A C 1
ATOM 1272 O O . ALA A 1 155 ? 11.860 -47.458 -3.342 1.00 24.46 422 ALA A O 1
ATOM 1274 N N . LEU A 1 156 ? 11.715 -46.789 -1.200 1.00 23.48 423 LEU A N 1
ATOM 1275 C CA . LEU A 1 156 ? 11.401 -48.139 -0.661 1.00 24.22 423 LEU A CA 1
ATOM 1276 C C . LEU A 1 156 ? 9.958 -48.552 -0.991 1.00 25.01 423 LEU A C 1
ATOM 1277 O O . LEU A 1 156 ? 9.714 -49.757 -1.165 1.00 27.39 423 LEU A O 1
ATOM 1282 N N . VAL A 1 157 ? 9.037 -47.604 -1.137 1.00 23.99 424 VAL A N 1
ATOM 1283 C CA . VAL A 1 157 ? 7.674 -47.937 -1.637 1.00 26.19 424 VAL A CA 1
ATOM 1284 C C . VAL A 1 157 ? 7.839 -48.586 -3.020 1.00 24.45 424 VAL A C 1
ATOM 1285 O O . VAL A 1 157 ? 7.166 -49.580 -3.291 1.00 27.16 424 VAL A O 1
ATOM 1289 N N . LEU A 1 158 ? 8.687 -48.024 -3.888 1.00 25.58 425 LEU A N 1
ATOM 1290 C CA . LEU A 1 158 ? 8.909 -48.576 -5.250 1.00 25.31 425 LEU A CA 1
ATOM 1291 C C . LEU A 1 158 ? 9.719 -49.871 -5.187 1.00 25.14 425 LEU A C 1
ATOM 1292 O O . LEU A 1 158 ? 9.349 -50.822 -5.881 1.00 25.60 425 LEU A O 1
ATOM 1297 N N . ILE A 1 159 ? 10.840 -49.879 -4.472 1.00 23.91 426 ILE A N 1
ATOM 1298 C CA . ILE A 1 159 ? 11.822 -50.992 -4.618 1.00 25.57 426 ILE A CA 1
ATOM 1299 C C . ILE A 1 159 ? 11.467 -52.043 -3.570 1.00 26.28 426 ILE A C 1
ATOM 1300 O O . ILE A 1 159 ? 12.068 -52.061 -2.471 1.00 26.29 426 ILE A O 1
ATOM 1305 N N . ASN A 1 160 ? 10.511 -52.894 -3.936 1.00 25.67 427 ASN A N 1
ATOM 1306 C CA . ASN A 1 160 ? 9.894 -53.901 -3.044 1.00 25.63 427 ASN A CA 1
ATOM 1307 C C . ASN A 1 160 ? 9.950 -55.257 -3.757 1.00 24.73 427 ASN A C 1
ATOM 1308 O O . ASN A 1 160 ? 9.211 -55.458 -4.724 1.00 26.98 427 ASN A O 1
ATOM 1313 N N . ALA A 1 161 ? 10.830 -56.142 -3.308 1.00 26.84 428 ALA A N 1
ATOM 1314 C CA . ALA A 1 161 ? 11.079 -57.456 -3.942 1.00 28.65 428 ALA A CA 1
ATOM 1315 C C . ALA A 1 161 ? 9.915 -58.423 -3.698 1.00 29.15 428 ALA A C 1
ATOM 1316 O O . ALA A 1 161 ? 9.972 -59.524 -4.252 1.00 32.05 428 ALA A O 1
ATOM 1318 N N . HIS A 1 162 ? 8.900 -58.040 -2.917 1.00 29.67 429 HIS A N 1
ATOM 1319 C CA . HIS A 1 162 ? 7.703 -58.879 -2.649 1.00 32.09 429 HIS A CA 1
ATOM 1320 C C . HIS A 1 162 ? 6.645 -58.705 -3.741 1.00 30.92 429 HIS A C 1
ATOM 1321 O O . HIS A 1 162 ? 5.671 -59.467 -3.719 1.00 33.83 429 HIS A O 1
ATOM 1328 N N . ARG A 1 163 ? 6.780 -57.721 -4.636 1.00 31.13 430 ARG A N 1
ATOM 1329 C CA . ARG A 1 163 ? 5.751 -57.518 -5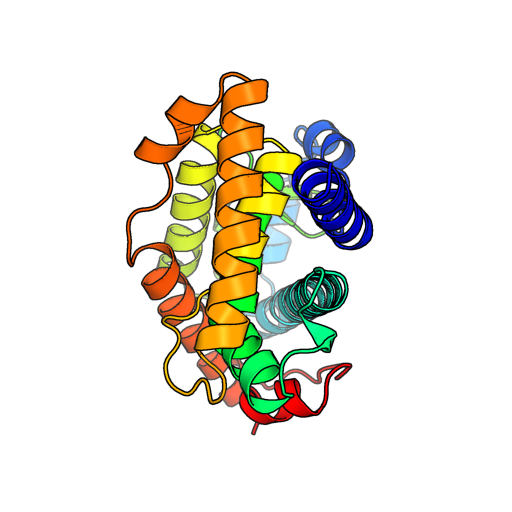.691 1.00 31.60 430 ARG A CA 1
ATOM 1330 C C . ARG A 1 163 ? 5.608 -58.810 -6.491 1.00 32.54 430 ARG A C 1
ATOM 1331 O O . ARG A 1 163 ? 6.594 -59.341 -6.996 1.00 33.96 430 ARG A O 1
ATOM 1339 N N . PRO A 1 164 ? 4.381 -59.361 -6.638 1.00 33.80 431 PRO A N 1
ATOM 1340 C CA . PRO A 1 164 ? 4.168 -60.509 -7.519 1.00 35.30 431 PRO A CA 1
ATOM 1341 C C . PRO A 1 164 ? 4.609 -60.220 -8.959 1.00 34.41 431 PRO A C 1
ATOM 1342 O O . PRO A 1 164 ? 4.374 -59.113 -9.455 1.00 37.35 431 PRO A O 1
ATOM 1346 N N . GLY A 1 165 ? 5.270 -61.205 -9.571 1.00 36.41 432 GLY A N 1
ATOM 1347 C CA . GLY A 1 165 ? 5.549 -61.234 -11.017 1.00 38.15 432 GLY A CA 1
ATOM 1348 C C . GLY A 1 165 ? 6.943 -60.756 -11.358 1.00 34.85 432 GLY A C 1
ATOM 1349 O O . GLY A 1 165 ? 7.210 -60.574 -12.551 1.00 37.37 432 GLY A O 1
ATOM 1350 N N . LEU A 1 166 ? 7.817 -60.568 -10.362 1.00 36.13 433 LEU A N 1
ATOM 1351 C CA . LEU A 1 166 ? 9.243 -60.228 -10.608 1.00 33.78 433 LEU A CA 1
ATOM 1352 C C . LEU A 1 166 ? 9.975 -61.455 -11.156 1.00 35.67 433 LEU A C 1
ATOM 1353 O O . LEU A 1 166 ? 9.747 -62.578 -10.643 1.00 41.35 433 LEU A O 1
ATOM 1358 N N . GLN A 1 167 ? 10.824 -61.243 -12.157 1.00 36.54 434 GLN A N 1
ATOM 1359 C CA . GLN A 1 167 ? 11.604 -62.313 -12.828 1.00 40.03 434 GLN A CA 1
ATOM 1360 C C . GLN A 1 167 ? 13.013 -62.411 -12.226 1.00 37.02 434 GLN A C 1
ATOM 1361 O O . GLN A 1 167 ? 13.568 -63.506 -12.260 1.00 38.85 434 GLN A O 1
ATOM 1367 N N . GLU A 1 168 ? 13.558 -61.323 -11.674 1.00 34.59 435 GLU A N 1
ATOM 1368 C CA . GLU A 1 168 ? 14.922 -61.304 -11.075 1.00 35.26 435 GLU A CA 1
ATOM 1369 C C . GLU A 1 168 ? 14.806 -60.807 -9.632 1.00 32.03 435 GLU A C 1
ATOM 1370 O O . GLU A 1 168 ? 15.313 -59.704 -9.318 1.00 33.63 435 GLU A O 1
ATOM 1376 N N . LYS A 1 169 ? 14.138 -61.590 -8.787 1.00 33.17 436 LYS A N 1
ATOM 1377 C CA . LYS A 1 169 ? 13.814 -61.167 -7.400 1.00 31.84 436 LYS A CA 1
ATOM 1378 C C . LYS A 1 169 ? 15.101 -60.820 -6.639 1.00 30.12 436 LYS A C 1
ATOM 1379 O O . LYS A 1 169 ? 15.094 -59.824 -5.894 1.00 31.15 436 LYS A O 1
ATOM 1385 N N . ARG A 1 170 ? 16.180 -61.584 -6.823 1.00 31.76 437 ARG A N 1
ATOM 1386 C CA . ARG A 1 170 ? 17.451 -61.366 -6.081 1.00 32.42 437 ARG A CA 1
ATOM 1387 C C . ARG A 1 170 ? 18.001 -59.970 -6.416 1.00 30.44 437 ARG A C 1
ATOM 1388 O O . ARG A 1 170 ? 18.542 -59.307 -5.503 1.00 29.98 437 ARG A O 1
ATOM 1396 N N . LYS A 1 171 ? 17.908 -59.542 -7.679 1.00 31.70 438 LYS A N 1
ATOM 1397 C CA . LYS A 1 171 ? 18.420 -58.213 -8.113 1.00 29.95 438 LYS A CA 1
ATOM 1398 C C . LYS A 1 171 ? 17.601 -57.113 -7.431 1.00 28.08 438 LYS A C 1
ATOM 1399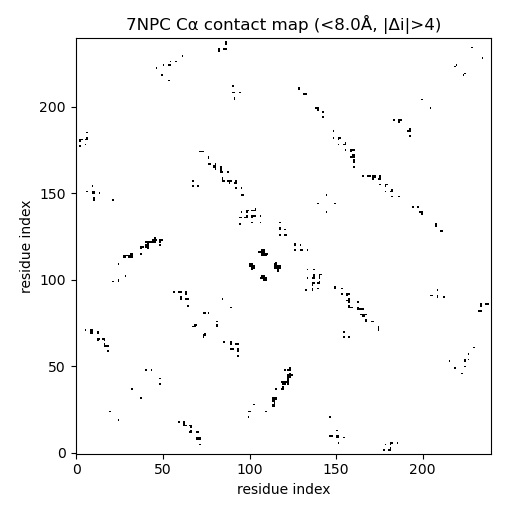 O O . LYS A 1 171 ? 18.188 -56.106 -7.002 1.00 29.38 438 LYS A O 1
ATOM 1405 N N . VAL A 1 172 ? 16.285 -57.280 -7.335 1.00 26.61 439 VAL A N 1
ATOM 1406 C CA . VAL A 1 172 ? 15.438 -56.261 -6.649 1.00 26.43 439 VAL A CA 1
ATOM 1407 C C . VAL A 1 172 ? 15.785 -56.287 -5.153 1.00 25.17 439 VAL A C 1
ATOM 1408 O O . VAL A 1 172 ? 15.901 -55.187 -4.553 1.00 25.58 439 VAL A O 1
ATOM 1412 N N . GLU A 1 173 ? 15.966 -57.482 -4.571 1.00 26.93 440 GLU A N 1
ATOM 1413 C CA . GLU A 1 173 ? 16.334 -57.599 -3.137 1.00 27.28 440 GLU A CA 1
ATOM 1414 C C . GLU A 1 173 ? 17.621 -56.797 -2.890 1.00 25.83 440 GLU A C 1
ATOM 1415 O O . GLU A 1 173 ? 17.689 -56.072 -1.866 1.00 25.54 440 GLU A O 1
ATOM 1421 N N . GLN A 1 174 ? 18.624 -56.914 -3.759 1.00 25.60 441 GLN A N 1
ATOM 1422 C CA . GLN A 1 174 ? 19.921 -56.223 -3.531 1.00 27.09 441 GLN A CA 1
ATOM 1423 C C . GLN A 1 174 ? 19.673 -54.714 -3.454 1.00 25.24 441 GLN A C 1
ATOM 1424 O O . GLN A 1 174 ? 20.200 -54.066 -2.537 1.00 28.45 441 GLN A O 1
ATOM 1430 N N . LEU A 1 175 ? 18.870 -54.174 -4.355 1.00 23.75 442 LEU A N 1
ATOM 1431 C CA . LEU A 1 175 ? 18.588 -52.712 -4.363 1.00 25.35 442 LEU A CA 1
ATOM 1432 C C . LEU A 1 175 ? 17.805 -52.355 -3.094 1.00 25.27 442 LEU A C 1
ATOM 1433 O O . LEU A 1 175 ? 18.097 -51.318 -2.465 1.00 24.94 442 LEU A O 1
ATOM 1438 N N . GLN A 1 176 ? 16.839 -53.192 -2.731 1.00 25.59 443 GLN A N 1
ATOM 1439 C CA . GLN A 1 176 ? 15.978 -52.952 -1.548 1.00 23.74 443 GLN A CA 1
ATOM 1440 C C . GLN A 1 176 ? 16.862 -52.893 -0.298 1.00 24.00 443 GLN A C 1
ATOM 1441 O O . GLN A 1 176 ? 16.685 -51.960 0.526 1.00 24.27 443 GLN A O 1
ATOM 1447 N N . TYR A 1 177 ? 17.762 -53.854 -0.118 1.00 23.65 444 TYR A N 1
ATOM 1448 C CA . TYR A 1 177 ? 18.584 -53.917 1.115 1.00 24.45 444 TYR A CA 1
ATOM 1449 C C . TYR A 1 177 ? 19.439 -52.654 1.230 1.00 23.49 444 TYR A C 1
ATOM 1450 O O . TYR A 1 177 ? 19.593 -52.104 2.346 1.00 24.33 444 TYR A O 1
ATOM 1459 N N . ASN A 1 178 ? 20.007 -52.195 0.112 1.00 22.02 445 ASN A N 1
ATOM 1460 C CA . ASN A 1 178 ? 20.859 -50.977 0.136 1.00 22.95 445 ASN A CA 1
ATOM 1461 C C . ASN A 1 178 ? 20.002 -49.752 0.476 1.00 21.95 445 ASN A C 1
ATOM 1462 O O . ASN A 1 178 ? 20.471 -48.897 1.264 1.00 22.28 445 ASN A O 1
ATOM 1467 N N . LEU A 1 179 ? 18.809 -49.633 -0.107 1.00 21.85 446 LEU A N 1
ATOM 1468 C CA . LEU A 1 179 ? 17.920 -48.494 0.209 1.00 21.43 446 LEU A CA 1
ATOM 1469 C C . LEU A 1 179 ? 17.420 -48.563 1.655 1.00 21.48 446 LEU A C 1
ATOM 1470 O O . LEU A 1 179 ? 17.292 -47.483 2.278 1.00 24.33 446 LEU A O 1
ATOM 1475 N N . GLU A 1 180 ? 17.189 -49.760 2.199 1.00 21.69 447 GLU A N 1
ATOM 1476 C CA . GLU A 1 180 ? 16.746 -49.903 3.611 1.00 22.52 447 GLU A CA 1
ATOM 1477 C C . GLU A 1 180 ? 17.891 -49.424 4.507 1.00 22.35 447 GLU A C 1
ATOM 1478 O O . GLU A 1 180 ? 17.648 -48.626 5.440 1.00 23.95 447 GLU A O 1
ATOM 1484 N N . LEU A 1 181 ? 19.113 -49.848 4.199 1.00 22.53 448 LEU A N 1
ATOM 1485 C CA . LEU A 1 181 ? 20.290 -49.432 4.993 1.00 22.19 448 LEU A CA 1
ATOM 1486 C C . LEU A 1 181 ? 20.456 -47.908 4.888 1.00 22.51 448 LEU A C 1
ATOM 1487 O O . LEU A 1 181 ? 20.679 -47.259 5.908 1.00 22.83 448 LEU A O 1
ATOM 1492 N N . ALA A 1 182 ? 20.305 -47.332 3.699 1.00 22.87 449 ALA A N 1
ATOM 1493 C CA . ALA A 1 182 ? 20.418 -45.873 3.503 1.00 22.21 449 ALA A CA 1
ATOM 1494 C C . ALA A 1 182 ? 19.391 -45.148 4.381 1.00 22.35 449 ALA A C 1
ATOM 1495 O O . ALA A 1 182 ? 19.754 -44.192 5.088 1.00 23.06 449 ALA A O 1
ATOM 1497 N N . PHE A 1 183 ? 18.139 -45.589 4.339 1.00 21.99 450 PHE A N 1
ATOM 1498 C CA . PHE A 1 183 ? 17.044 -44.955 5.110 1.00 22.72 450 PHE A CA 1
ATOM 1499 C C . PHE A 1 183 ? 17.355 -45.054 6.607 1.00 21.83 450 PHE A C 1
ATOM 1500 O O . PHE A 1 183 ? 17.297 -44.042 7.316 1.00 23.40 450 PHE A O 1
ATOM 1508 N N . HIS A 1 184 ? 17.707 -46.246 7.087 1.00 22.24 451 HIS A N 1
ATOM 1509 C CA . HIS A 1 184 ? 17.897 -46.490 8.535 1.00 23.12 451 HIS A CA 1
ATOM 1510 C C . HIS A 1 184 ? 19.136 -45.742 9.038 1.00 22.92 451 HIS A C 1
ATOM 1511 O O . HIS A 1 184 ? 19.083 -45.178 10.143 1.00 24.85 451 HIS A O 1
ATOM 1518 N N . HIS A 1 185 ? 20.206 -45.708 8.238 1.00 23.01 452 HIS A N 1
ATOM 1519 C CA . HIS A 1 185 ? 21.439 -44.931 8.525 1.00 23.54 452 HIS A CA 1
ATOM 1520 C C . HIS A 1 185 ? 21.059 -43.459 8.676 1.00 22.96 452 HIS A C 1
ATOM 1521 O O . HIS A 1 185 ? 21.455 -42.809 9.638 1.00 23.44 452 HIS A O 1
ATOM 1528 N N . HIS A 1 186 ? 20.283 -42.957 7.733 1.00 23.38 453 HIS A N 1
ATOM 1529 C CA . HIS A 1 186 ? 19.913 -41.525 7.696 1.00 22.81 453 HIS A CA 1
ATOM 1530 C C . HIS A 1 186 ? 19.071 -41.186 8.934 1.00 22.75 453 HIS A C 1
ATOM 1531 O O . HIS A 1 186 ? 19.321 -40.122 9.551 1.00 23.30 453 HIS A O 1
ATOM 1538 N N . LEU A 1 187 ? 18.103 -42.035 9.280 1.00 22.36 454 LEU A N 1
ATOM 1539 C CA . LEU A 1 187 ? 17.252 -41.796 10.482 1.00 23.60 454 LEU A CA 1
ATOM 1540 C C . LEU A 1 187 ? 18.130 -41.768 11.738 1.00 23.55 454 LEU A C 1
ATOM 1541 O O . LEU A 1 187 ? 17.890 -40.916 12.629 1.00 25.07 454 LEU A O 1
ATOM 1546 N N . HIS A 1 188 ? 19.118 -42.653 11.825 1.00 23.47 455 HIS A N 1
ATOM 1547 C CA . HIS A 1 188 ? 20.036 -42.698 12.994 1.00 24.83 455 HIS A CA 1
ATOM 1548 C C . HIS A 1 188 ? 20.823 -41.381 13.087 1.00 24.83 455 HIS A C 1
ATOM 1549 O O . HIS A 1 188 ? 20.877 -40.785 14.190 1.00 27.53 455 HIS A O 1
ATOM 1556 N N . LYS A 1 189 ? 21.385 -40.921 11.968 1.00 27.06 456 LYS A N 1
ATOM 1557 C CA . LYS A 1 189 ? 22.246 -39.702 11.921 1.00 28.01 456 LYS A CA 1
ATOM 1558 C C . LYS A 1 189 ? 21.443 -38.453 12.314 1.00 28.20 456 LYS A C 1
ATOM 1559 O O . LYS A 1 189 ? 22.040 -37.508 12.843 1.00 31.19 456 LYS A O 1
ATOM 1565 N N . THR A 1 190 ? 20.146 -38.429 12.012 1.00 26.38 457 THR A N 1
ATOM 1566 C CA . THR A 1 190 ? 19.265 -37.255 12.218 1.00 26.46 457 THR A CA 1
ATOM 1567 C C . THR A 1 190 ? 18.411 -37.408 13.475 1.00 24.58 457 THR A C 1
ATOM 1568 O O . THR A 1 190 ? 17.584 -36.506 13.729 1.00 28.57 457 THR A O 1
ATOM 1572 N N . HIS A 1 191 ? 18.594 -38.482 14.236 1.00 25.92 458 HIS A N 1
ATOM 1573 C CA . HIS A 1 191 ? 17.852 -38.715 15.497 1.00 27.90 458 HIS A CA 1
ATOM 1574 C C . HIS A 1 191 ? 16.344 -38.776 15.211 1.00 26.69 458 HIS A C 1
ATOM 1575 O O . HIS A 1 191 ? 15.537 -38.247 16.005 1.00 28.91 458 HIS A O 1
ATOM 1582 N N . ARG A 1 192 ? 15.977 -39.462 14.132 1.00 25.32 459 ARG A N 1
ATOM 1583 C CA . ARG A 1 192 ? 14.578 -39.553 13.662 1.00 25.18 459 ARG A CA 1
ATOM 1584 C C . ARG A 1 192 ? 14.103 -41.007 13.585 1.00 24.45 459 ARG A C 1
ATOM 1585 O O . ARG A 1 192 ? 13.081 -41.256 12.908 1.00 25.69 459 ARG A O 1
ATOM 1593 N N . GLN A 1 193 ? 14.749 -41.942 14.280 1.00 25.37 460 GLN A N 1
ATOM 1594 C CA . GLN A 1 193 ? 14.309 -43.363 14.222 1.00 26.51 460 GLN A CA 1
ATOM 1595 C C . GLN A 1 193 ? 12.902 -43.522 14.814 1.00 26.32 460 GLN A C 1
ATOM 1596 O O . GLN A 1 193 ? 12.231 -44.526 14.473 1.00 28.47 460 GLN A O 1
ATOM 1602 N N . SER A 1 194 ? 12.469 -42.578 15.655 1.00 29.07 461 SER A N 1
ATOM 1603 C CA . SER A 1 194 ? 11.129 -42.569 16.302 1.00 30.11 461 SER A CA 1
ATOM 1604 C C . SER A 1 194 ? 10.017 -42.627 15.241 1.00 29.87 461 SER A C 1
ATOM 1605 O O . SER A 1 194 ? 8.934 -43.103 15.559 1.00 32.67 461 SER A O 1
ATOM 1608 N N . ILE A 1 195 ? 10.255 -42.171 14.010 1.00 28.08 462 ILE A N 1
ATOM 1609 C CA . ILE A 1 195 ? 9.172 -42.180 12.984 1.00 30.48 462 ILE A CA 1
ATOM 1610 C C . ILE A 1 195 ? 8.889 -43.612 12.503 1.00 28.79 462 ILE A C 1
ATOM 1611 O O . ILE A 1 195 ? 7.779 -43.828 12.003 1.00 30.33 462 ILE A O 1
ATOM 1616 N N . LEU A 1 196 ? 9.827 -44.559 12.638 1.00 29.14 463 LEU A N 1
ATOM 1617 C CA . LEU A 1 196 ? 9.636 -45.933 12.100 1.00 30.45 463 LEU A CA 1
ATOM 1618 C C . LEU A 1 196 ? 8.346 -46.542 12.672 1.00 31.97 463 LEU A C 1
ATOM 1619 O O . LEU A 1 196 ? 7.570 -47.101 11.880 1.00 35.07 463 LEU A O 1
ATOM 1624 N N . ALA A 1 197 ? 8.081 -46.384 13.970 1.00 31.69 464 ALA A N 1
ATOM 1625 C CA . ALA A 1 197 ? 6.881 -46.938 14.646 1.00 33.74 464 ALA A CA 1
ATOM 1626 C C . ALA A 1 197 ? 5.612 -46.216 14.181 1.00 33.49 464 ALA A C 1
ATOM 1627 O O . ALA A 1 197 ? 4.517 -46.777 14.373 1.00 37.20 464 ALA A O 1
ATOM 1629 N N . LYS A 1 198 ? 5.747 -45.019 13.602 1.00 33.38 465 LYS A N 1
ATOM 1630 C CA . LYS A 1 198 ? 4.610 -44.110 13.320 1.00 35.54 465 LYS A CA 1
ATOM 1631 C C . LYS A 1 198 ? 4.241 -44.126 11.833 1.00 34.51 465 LYS A C 1
ATOM 1632 O O . LYS A 1 198 ? 3.228 -43.496 11.491 1.00 38.24 465 LYS A O 1
ATOM 1638 N N . LEU A 1 199 ? 5.030 -44.789 10.987 1.00 35.19 466 LEU A N 1
ATOM 1639 C CA . LEU A 1 199 ? 4.771 -44.859 9.529 1.00 36.10 466 LEU A CA 1
ATOM 1640 C C . LEU A 1 199 ? 3.497 -45.664 9.284 1.00 35.61 466 LEU A C 1
ATOM 1641 O O . LEU A 1 199 ? 3.097 -46.475 10.115 1.00 36.26 466 LEU A O 1
ATOM 1646 N N . PRO A 1 200 ? 2.840 -45.468 8.123 1.00 34.63 467 PRO A N 1
ATOM 1647 C CA . PRO A 1 200 ? 1.6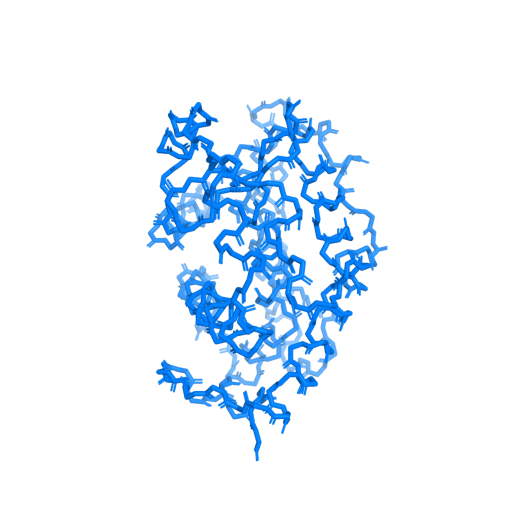19 -46.198 7.801 1.00 37.42 467 PRO A CA 1
ATOM 1648 C C . PRO A 1 200 ? 1.810 -47.694 7.994 1.00 37.29 467 PRO A C 1
ATOM 1649 O O . PRO A 1 200 ? 2.842 -48.236 7.609 1.00 39.52 467 PRO A O 1
ATOM 1653 N N . PRO A 1 201 ? 0.845 -48.398 8.626 1.00 38.72 468 PRO A N 1
ATOM 1654 C CA . PRO A 1 201 ? 0.925 -49.847 8.759 1.00 43.70 468 PRO A CA 1
ATOM 1655 C C . PRO A 1 201 ? 0.983 -50.590 7.423 1.00 47.72 468 PRO A C 1
ATOM 1656 O O . PRO A 1 201 ? 0.606 -50.031 6.384 1.00 42.40 468 PRO A O 1
ATOM 1660 N N . LYS A 1 202 ? 1.425 -51.851 7.498 1.00 49.35 469 LYS A N 1
ATOM 1661 C CA . LYS A 1 202 ? 1.421 -52.788 6.347 1.00 53.22 469 LYS A CA 1
ATOM 1662 C C . LYS A 1 202 ? -0.028 -52.869 5.857 1.00 46.22 469 LYS A C 1
ATOM 1663 O O . LYS A 1 202 ? -0.904 -53.187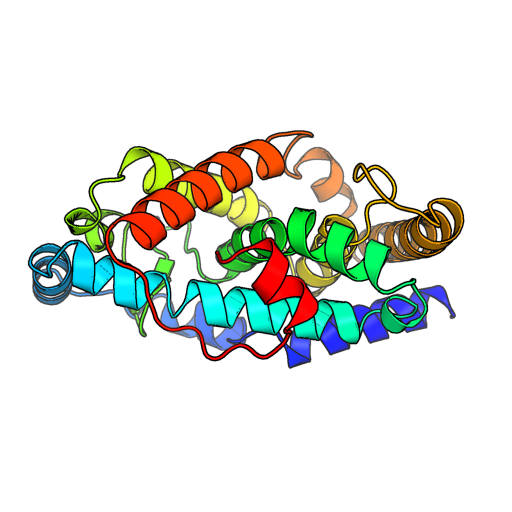 6.694 1.00 54.87 469 LYS A O 1
ATOM 1669 N N . GLY A 1 203 ? -0.270 -52.518 4.589 1.00 39.85 470 GLY A N 1
ATOM 1670 C CA . GLY A 1 203 ? -1.573 -52.698 3.918 1.00 38.58 470 GLY A CA 1
ATOM 1671 C C . GLY A 1 203 ? -2.382 -51.414 3.806 1.00 38.49 470 GLY A C 1
ATOM 1672 O O . GLY A 1 203 ? -3.309 -51.389 2.982 1.00 38.12 470 GLY A O 1
ATOM 1673 N N . LYS A 1 204 ? -2.066 -50.373 4.582 1.00 36.48 471 LYS A N 1
ATOM 1674 C CA . LYS A 1 204 ? -2.870 -49.118 4.573 1.00 39.13 471 LYS A CA 1
ATOM 1675 C C . LYS A 1 204 ? -2.650 -48.385 3.248 1.00 34.64 471 LYS A C 1
ATOM 1676 O O . LYS A 1 204 ? -3.649 -48.018 2.590 1.00 32.60 471 LYS A O 1
ATOM 1682 N N . LEU A 1 205 ? -1.395 -48.166 2.861 1.00 31.96 472 LEU A N 1
ATOM 1683 C CA . LEU A 1 205 ? -1.087 -47.494 1.573 1.00 31.06 472 LEU A CA 1
ATOM 1684 C C . LEU A 1 205 ? -1.595 -48.370 0.415 1.00 29.02 472 LEU A C 1
ATOM 1685 O O . LEU A 1 205 ? -2.194 -47.823 -0.516 1.00 28.53 472 LEU A O 1
ATOM 1690 N N . ARG A 1 206 ? -1.411 -49.687 0.495 1.00 29.61 473 ARG A N 1
ATOM 1691 C CA . ARG A 1 206 ? -1.826 -50.624 -0.578 1.00 31.32 473 ARG A CA 1
ATOM 1692 C C . ARG A 1 206 ? -3.338 -50.522 -0.792 1.00 29.42 473 ARG A C 1
ATOM 1693 O O . ARG A 1 206 ? -3.768 -50.412 -1.949 1.00 30.82 473 ARG A O 1
ATOM 1701 N N . SER A 1 207 ? -4.132 -50.568 0.274 1.00 30.28 474 SER A N 1
ATOM 1702 C CA . SER A 1 207 ? -5.611 -50.567 0.123 1.00 32.02 474 SER A CA 1
ATOM 1703 C C . SER A 1 207 ? -6.097 -49.173 -0.318 1.00 29.16 474 SER A C 1
ATOM 1704 O O . SER A 1 207 ? -7.035 -49.107 -1.146 1.00 31.17 474 SER A O 1
ATOM 1707 N N . LEU A 1 208 ? -5.481 -48.089 0.159 1.00 28.81 475 LEU A N 1
ATOM 1708 C CA . LEU A 1 208 ? -5.895 -46.725 -0.265 1.00 28.62 475 LEU A CA 1
ATOM 1709 C C . LEU A 1 208 ? -5.623 -46.610 -1.765 1.00 25.93 475 LEU A C 1
ATOM 1710 O O . LEU A 1 208 ? -6.481 -46.106 -2.513 1.00 26.67 475 LEU A O 1
ATOM 1715 N N . CYS A 1 209 ? -4.448 -47.045 -2.198 1.00 25.66 476 CYS A N 1
ATOM 1716 C CA . CYS A 1 209 ? -4.047 -46.938 -3.623 1.00 24.97 476 CYS A CA 1
ATOM 1717 C C . CYS A 1 209 ? -4.969 -47.812 -4.485 1.00 24.70 476 CYS A C 1
ATOM 1718 O O . CYS A 1 209 ? -5.379 -47.363 -5.572 1.00 25.65 476 CYS A O 1
ATOM 1721 N N . SER A 1 210 ? -5.324 -49.008 -4.013 1.00 27.28 477 SER A N 1
ATOM 1722 C CA . SER A 1 210 ? -6.252 -49.910 -4.744 1.00 30.05 477 SER A CA 1
ATOM 1723 C C . SER A 1 210 ? -7.584 -49.193 -4.984 1.00 30.02 477 SER A C 1
ATOM 1724 O O . SER A 1 210 ? -8.080 -49.214 -6.127 1.00 30.75 477 SER A O 1
ATOM 1727 N N . GLN A 1 211 ? -8.126 -48.558 -3.947 1.00 28.69 478 GLN A N 1
ATOM 1728 C CA . GLN A 1 211 ? -9.437 -47.860 -4.009 1.00 29.99 478 GLN A CA 1
ATOM 1729 C C . GLN A 1 211 ? -9.318 -46.672 -4.972 1.00 27.16 478 GLN A C 1
ATOM 1730 O O . GLN A 1 211 ? -10.223 -46.441 -5.769 1.00 28.19 478 GLN A O 1
ATOM 1736 N N . HIS A 1 212 ? -8.211 -45.948 -4.892 1.00 25.14 479 HIS A N 1
ATOM 1737 C CA . HIS A 1 212 ? -7.956 -44.732 -5.695 1.00 24.30 479 HIS A CA 1
ATOM 1738 C C . HIS A 1 212 ? -7.877 -45.130 -7.168 1.00 24.27 479 HIS A C 1
ATOM 1739 O O . HIS A 1 212 ? -8.604 -44.543 -7.987 1.00 24.50 479 HIS A O 1
ATOM 1746 N N . VAL A 1 213 ? -7.018 -46.096 -7.497 1.00 25.23 480 VAL A N 1
ATOM 1747 C CA . VAL A 1 213 ? -6.815 -46.492 -8.916 1.00 24.96 480 VAL A CA 1
ATOM 1748 C C . VAL A 1 213 ? -8.105 -47.122 -9.446 1.00 24.83 480 VAL A C 1
ATOM 1749 O O . VAL A 1 213 ? -8.439 -46.829 -10.605 1.00 26.67 480 VAL A O 1
ATOM 1753 N N . GLU A 1 214 ? -8.866 -47.856 -8.626 1.00 25.17 481 GLU A N 1
ATOM 1754 C CA . GLU A 1 214 ? -10.161 -48.426 -9.084 1.00 28.78 481 GLU A CA 1
ATOM 1755 C C . GLU A 1 214 ? -11.055 -47.267 -9.539 1.00 26.17 481 GLU A C 1
ATOM 1756 O O . GLU A 1 214 ? -11.703 -47.375 -10.588 1.00 27.90 481 GLU A O 1
ATOM 1762 N N . ARG A 1 215 ? -11.104 -46.182 -8.770 1.00 24.99 482 ARG A N 1
ATOM 1763 C CA . ARG A 1 215 ? -11.965 -45.020 -9.113 1.00 26.58 482 ARG A CA 1
ATOM 1764 C C . ARG A 1 215 ? -11.437 -44.336 -10.384 1.00 23.08 482 ARG A C 1
ATOM 1765 O O . ARG A 1 215 ? -12.266 -43.958 -11.253 1.00 24.73 482 ARG A O 1
ATOM 1773 N N . LEU A 1 216 ? -10.116 -44.195 -10.528 1.00 23.45 483 LEU A N 1
ATOM 1774 C CA . LEU A 1 216 ? -9.540 -43.577 -11.749 1.00 22.75 483 LEU A CA 1
ATOM 1775 C C . LEU A 1 216 ? -9.892 -44.436 -12.971 1.00 22.87 483 LEU A C 1
ATOM 1776 O O . LEU A 1 216 ? -10.215 -43.870 -14.020 1.00 23.83 483 LEU A O 1
ATOM 1781 N N . GLN A 1 217 ? -9.845 -45.759 -12.844 1.00 23.67 484 GLN A N 1
ATOM 1782 C CA . GLN A 1 217 ? -10.187 -46.663 -13.971 1.00 25.03 484 GLN A CA 1
ATOM 1783 C C . GLN A 1 217 ? -11.681 -46.527 -14.305 1.00 24.87 484 GLN A C 1
ATOM 1784 O O . GLN A 1 217 ? -12.013 -46.562 -15.490 1.00 27.51 484 GLN A O 1
ATOM 1790 N N . ILE A 1 218 ? -12.561 -46.380 -13.313 1.00 25.67 485 ILE A N 1
ATOM 1791 C CA . ILE A 1 218 ? -14.017 -46.185 -13.577 1.00 25.90 485 ILE A CA 1
ATOM 1792 C C . ILE A 1 218 ? -14.213 -44.872 -14.349 1.00 24.69 485 ILE A C 1
ATOM 1793 O O . ILE A 1 218 ? -14.902 -44.879 -15.394 1.00 25.70 485 ILE A O 1
ATOM 1798 N N . PHE A 1 219 ? -13.618 -43.778 -13.880 1.00 23.59 486 PHE A N 1
ATOM 1799 C CA . PHE A 1 219 ? -13.734 -42.484 -14.586 1.00 23.83 486 PHE A CA 1
ATOM 1800 C C . PHE A 1 219 ? -13.170 -42.607 -16.009 1.00 22.21 486 PHE A C 1
ATOM 1801 O O . PHE A 1 219 ? -13.761 -42.041 -16.945 1.00 23.86 486 PHE A O 1
ATOM 1809 N N . GLN A 1 220 ? -12.028 -43.276 -16.164 1.00 23.98 487 GLN A N 1
ATOM 1810 C CA . GLN A 1 220 ? -11.338 -43.385 -17.473 1.00 23.81 487 GLN A CA 1
ATOM 1811 C C . GLN A 1 220 ? -12.201 -44.211 -18.441 1.00 25.04 487 GLN A C 1
ATOM 1812 O O . GLN A 1 220 ? -12.223 -43.906 -19.649 1.00 27.26 487 GLN A O 1
ATOM 1818 N N . HIS A 1 221 ? -12.931 -45.204 -17.941 1.00 24.90 488 HIS A N 1
ATOM 1819 C CA . HIS A 1 221 ? -13.851 -46.004 -18.785 1.00 25.96 488 HIS A CA 1
ATOM 1820 C C . HIS A 1 221 ? -15.017 -45.115 -19.237 1.00 26.51 488 HIS A C 1
ATOM 1821 O O . HIS A 1 221 ? -15.464 -45.236 -20.390 1.00 27.96 488 HIS A O 1
ATOM 1828 N N . LEU A 1 222 ? -15.532 -44.287 -18.338 1.00 26.05 489 LEU A N 1
ATOM 1829 C CA . LEU A 1 222 ? -16.730 -43.456 -18.636 1.00 25.47 489 LEU A CA 1
ATOM 1830 C C . LEU A 1 222 ? -16.353 -42.261 -19.514 1.00 25.08 489 LEU A C 1
ATOM 1831 O O . LEU A 1 222 ? -17.190 -41.841 -20.343 1.00 27.10 489 LEU A O 1
ATOM 1836 N N . HIS A 1 223 ? -15.172 -41.682 -19.292 1.00 25.19 490 HIS A N 1
ATOM 1837 C CA . HIS A 1 223 ? -14.800 -40.353 -19.842 1.00 24.83 490 HIS A CA 1
ATOM 1838 C C . HIS A 1 223 ? -13.293 -40.321 -20.030 1.00 25.25 490 HIS A C 1
ATOM 1839 O O . HIS A 1 223 ? -12.564 -39.716 -19.241 1.00 26.06 490 HIS A O 1
ATOM 1846 N N . PRO A 1 224 ? -12.765 -41.050 -21.028 1.00 26.74 491 PRO A N 1
ATOM 1847 C CA . PRO A 1 224 ? -11.320 -41.226 -21.117 1.00 28.05 491 PRO A CA 1
ATOM 1848 C C . PRO A 1 224 ? -10.627 -39.879 -21.361 1.00 26.97 491 PRO A C 1
ATOM 1849 O O . PRO A 1 224 ? -11.076 -39.133 -22.196 1.00 27.12 491 PRO A O 1
ATOM 1853 N N . ILE A 1 225 ? -9.563 -39.601 -20.601 1.00 29.01 492 ILE A N 1
ATOM 1854 C CA . ILE A 1 225 ? -8.617 -38.492 -20.907 1.00 26.96 492 ILE A CA 1
ATOM 1855 C C . ILE A 1 225 ? -7.586 -39.014 -21.906 1.00 26.31 492 ILE A C 1
ATOM 1856 O O . ILE A 1 225 ? -7.295 -40.224 -21.897 1.00 28.36 492 ILE A O 1
ATOM 1861 N N . VAL A 1 226 ? -7.039 -38.088 -22.694 1.00 24.79 493 VAL A N 1
ATOM 1862 C CA . VAL A 1 226 ? -5.872 -38.276 -23.588 1.00 25.95 493 VAL A CA 1
ATOM 1863 C C . VAL A 1 226 ? -4.612 -38.040 -22.758 1.00 25.82 493 VAL A C 1
ATOM 1864 O O . VAL A 1 226 ? -4.491 -36.975 -22.145 1.00 30.74 493 VAL A O 1
ATOM 1868 N N . VAL A 1 227 ? -3.733 -39.027 -22.715 1.00 25.31 494 VAL A N 1
ATOM 1869 C CA . VAL A 1 227 ? -2.449 -38.996 -21.961 1.00 25.01 494 VAL A CA 1
ATOM 1870 C C . VAL A 1 227 ? -1.304 -38.645 -22.910 1.00 24.76 494 VAL A C 1
ATOM 1871 O O . VAL A 1 227 ? -1.214 -39.272 -23.984 1.00 28.16 494 VAL A O 1
ATOM 1875 N N . GLN A 1 228 ? -0.438 -37.704 -22.495 1.00 25.47 495 GLN A N 1
ATOM 1876 C CA . GLN A 1 228 ? 0.878 -37.450 -23.143 1.00 28.05 495 GLN A CA 1
ATOM 1877 C C . GLN A 1 228 ? 1.821 -38.559 -22.671 1.00 26.19 495 GLN A C 1
ATOM 1878 O O . GLN A 1 228 ? 2.528 -38.354 -21.676 1.00 28.85 495 GLN A O 1
ATOM 1884 N N . ALA A 1 229 ? 1.769 -39.707 -23.342 1.00 24.37 496 ALA A N 1
ATOM 1885 C CA . ALA A 1 229 ? 2.398 -40.979 -22.923 1.00 24.74 496 ALA A CA 1
ATOM 1886 C C . ALA A 1 229 ? 3.914 -40.869 -23.082 1.00 26.89 496 ALA A C 1
ATOM 1887 O O . ALA A 1 229 ? 4.387 -40.769 -24.220 1.00 34.16 496 ALA A O 1
ATOM 1889 N N . ALA A 1 230 ? 4.650 -40.853 -21.979 1.00 26.31 497 ALA A N 1
ATOM 1890 C CA . ALA A 1 230 ? 6.132 -40.750 -21.993 1.00 29.08 497 ALA A CA 1
ATOM 1891 C C . ALA A 1 230 ? 6.791 -42.133 -21.854 1.00 28.04 497 ALA A C 1
ATOM 1892 O O . ALA A 1 230 ? 8.001 -42.253 -22.191 1.00 29.24 497 ALA A O 1
ATOM 1894 N N . PHE A 1 231 ? 6.043 -43.149 -21.407 1.00 26.25 498 PHE A N 1
ATOM 1895 C CA . PHE A 1 231 ? 6.596 -44.466 -21.011 1.00 24.87 498 PHE A CA 1
ATOM 1896 C C . PHE A 1 231 ? 5.749 -45.588 -21.592 1.00 24.86 498 PHE A C 1
ATOM 1897 O O . PHE A 1 231 ? 4.993 -46.252 -20.877 1.00 24.83 498 PHE A O 1
ATOM 1905 N N . PRO A 1 232 ? 5.880 -45.850 -22.904 1.00 25.82 499 PRO A N 1
ATOM 1906 C CA . PRO A 1 232 ? 4.981 -46.774 -23.600 1.00 26.10 499 PRO A CA 1
ATOM 1907 C C . PRO A 1 232 ? 4.780 -48.115 -22.901 1.00 25.85 499 PRO A C 1
ATOM 1908 O O . PRO A 1 232 ? 3.650 -48.559 -22.771 1.00 26.21 499 PRO A O 1
ATOM 1912 N N . PRO A 1 233 ? 5.825 -48.794 -22.383 1.00 24.76 500 PRO A N 1
ATOM 1913 C CA . PRO A 1 233 ? 5.615 -50.092 -21.742 1.00 25.90 500 PRO A CA 1
ATOM 1914 C C . PRO A 1 233 ? 4.726 -50.002 -20.498 1.00 25.34 500 PRO A C 1
ATOM 1915 O O . PRO A 1 233 ? 4.032 -50.954 -20.200 1.00 29.85 500 PRO A O 1
ATOM 1919 N N . LEU A 1 234 ? 4.810 -48.890 -19.764 1.00 24.17 501 LEU A N 1
ATOM 1920 C CA . LEU A 1 234 ? 3.986 -48.689 -18.552 1.00 23.09 501 LEU A CA 1
ATOM 1921 C C . LEU A 1 234 ? 2.576 -48.266 -18.976 1.00 23.75 501 LEU A C 1
ATOM 1922 O O . LEU A 1 234 ? 1.601 -48.782 -18.400 1.00 25.58 501 LEU A O 1
ATOM 1927 N N . TYR A 1 235 ? 2.471 -47.342 -19.931 1.00 23.35 502 TYR A N 1
ATOM 1928 C CA . TYR A 1 235 ? 1.164 -46.858 -20.441 1.00 25.34 502 TYR A CA 1
ATOM 1929 C C . TYR A 1 235 ? 0.332 -48.073 -20.856 1.00 25.94 502 TYR A C 1
ATOM 1930 O O . TYR A 1 235 ? -0.862 -48.156 -20.526 1.00 26.18 502 TYR A O 1
ATOM 1939 N N . LYS A 1 236 ? 0.971 -49.028 -21.531 1.00 26.72 503 LYS A N 1
ATOM 1940 C CA . LYS A 1 236 ? 0.279 -50.210 -22.100 1.00 27.51 503 LYS A CA 1
ATOM 1941 C C . LYS A 1 236 ? -0.322 -51.068 -20.969 1.00 26.10 503 LYS A C 1
ATOM 1942 O O . LYS A 1 236 ? -1.361 -51.691 -21.204 1.00 31.93 503 LYS A O 1
ATOM 1948 N N . GLU A 1 237 ? 0.264 -51.059 -19.767 1.00 25.09 504 GLU A N 1
ATOM 1949 C CA . GLU A 1 237 ? -0.220 -51.829 -18.589 1.00 27.03 504 GLU A CA 1
ATOM 1950 C C . GLU A 1 237 ? -1.417 -51.143 -17.907 1.00 24.74 504 GLU A C 1
ATOM 1951 O O . GLU A 1 237 ? -2.163 -51.843 -17.212 1.00 30.49 504 GLU A O 1
ATOM 1957 N N . LEU A 1 238 ? -1.573 -49.826 -18.044 1.00 24.19 505 LEU A N 1
ATOM 1958 C CA . LEU A 1 238 ? -2.609 -49.056 -17.305 1.00 23.75 505 LEU A CA 1
ATOM 1959 C C . LEU A 1 238 ? -3.787 -48.677 -18.213 1.00 23.93 505 LEU A C 1
ATOM 1960 O O . LEU A 1 238 ? -4.874 -48.499 -17.694 1.00 25.83 505 LEU A O 1
ATOM 1965 N N . PHE A 1 239 ? -3.575 -48.534 -19.513 1.00 25.02 506 PHE A N 1
ATOM 1966 C CA . PHE A 1 239 ? -4.603 -48.045 -20.462 1.00 25.25 506 PHE A CA 1
ATOM 1967 C C . PHE A 1 239 ? -4.935 -49.126 -21.502 1.00 27.56 506 PHE A C 1
ATOM 1968 O O . PHE A 1 239 ? -4.086 -49.909 -21.910 1.00 32.07 506 PHE A O 1
ATOM 1976 N N . SER A 1 240 ? -6.182 -49.171 -21.941 1.00 34.84 507 SER A N 1
ATOM 1977 C CA . SER A 1 240 ? -6.668 -50.246 -22.858 1.00 38.96 507 SER A CA 1
ATOM 1978 C C . SER A 1 240 ? -7.782 -49.715 -23.747 1.00 37.14 507 SER A C 1
ATOM 1979 O O . SER A 1 240 ? -8.190 -50.420 -24.683 1.00 45.85 507 SER A O 1
#

Organism: Homo sapiens (NCBI:txid9606)

=== Feature glossary ===
Legend for the data blocks above and below:

— What the protein is —

Sequence gives the chain of amino acids in standard one-letter code (A=alanine, C=cysteine, …, Y=tyrosine), read N→C. It is the only feature that is directly encoded by the gene; all structural features are derived from the folded form of this sequence.

The annotation block draws on four external resources. InterPro: which protein families and domains the sequence belongs to. GO: standardized terms for what the protein does, what process it participates in, and where in the cell it acts. CATH: which structural fold it has in the CATH hierarchy. Organism: the species of origin.

— Where its atoms are —

Atomic coordinates in PDBx/mmCIF format — the same representation the Protein Data Bank distributes. Each line of the _atom_site loop places one backbone atom in Cartesian space (units: ångströms, origin: arbitrary).

Six 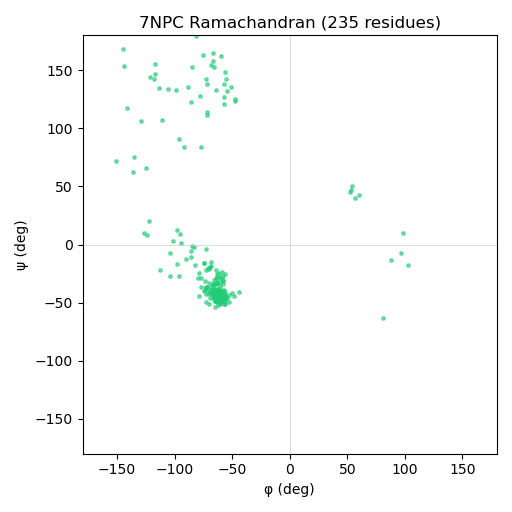rendered views show the 3D structure from the faces of a cube — i.e. along ±x, ±y, ±z. Rendering representation is drawn randomly per protein from cartoon (secondary-structure ribbons), sticks (backbone bonds), or molecular surface; coloring is either N→C rainbow (blue at the N-terminus through red at the C-terminus) or one color per chain.

— Local backbone conformation —

DSSP 8-state secondary structure assigns each residue one of H (α-helix), G (3₁₀-helix), I (π-helix), E (extended β-strand), B (isolated β-bridge), T (hydrogen-bonded turn), S (bend), or '-' (coil). The assignment is computed from backbone hydrogen-bond geometry via the Kabsch–Sander algorithm.

P-SEA three-state annotation labels each residue as helix, strand, or coil based purely on the geometry of the Cα trace. It serves as a fallback when the full backbone (and thus DSSP) is unavailable.

φ (phi) and ψ (psi) are the two rotatable backbone dihedrals per residue: φ is the C(i-1)–N–Cα–C torsion, ψ is the N–Cα–C–N(i+1) torsion, both in degrees on (−180°, 180°]. α-helical residues cluster near (−60°, −45°); β-strand residues near (−120°, +130°). A Ramachandran plot is simply a scatter of (φ, ψ) for every residue.

— Global shape and packing —

Radius of gyration (Rg) is the root-mean-square distance of Cα atoms from their centroid — a single number for overall size and compactness. A globular domain of N residues has Rg ≈ 2.2·N^0.38 Å; an extended or disordered chain has a much larger Rg. The Cα contact count is the number of residue pairs whose Cα atoms are within 8 Å and are more than four positions apart in sequence — a standard proxy for tertiary packing density. The bounding box is the smallest axis-aligned box enclosing all Cα atoms.

Accessible surface area quantifies burial. A residue with SASA near zero is packed into the hydrophobic core; one with SASA >100 Å² sits on the surface. Computed here via the Shrake–Rupley numerical algorithm with a 1.4 Å probe.

The contact map is a binary N×N matrix image: pixel (i, j) is dark where Cα_i and Cα_j are within 8 Å and |i−j|>4. Because the |i−j|>4 filter removes local helical contacts, off-diagonal stripes parallel to the main diagonal indicate parallel β-sheets; stripes perpendicular to it indicate antiparallel β-sheets. The Ramachandran plot scatters every residue's (φ, ψ) pair against the sterically allowed regions. The PAE heatmap renders the predicted-aligned-error matrix.

— Structural neighborhood —

A 3Di character summarizes, for each residue, the relative orientation of the Cα frame of its nearest spatial neighbor. Because it encodes fold topology rather than chemistry, 3Di alignments detect remote structural similarity that sequence alignment misses.

Structural nearest neighbors (via Foldseek easy-search vs the PDB). Reported per hit: target PDB id, E-value, and alignment TM-score. A TM-score above ~0.5 is the conventional threshold for 'same fold'.

— Confidence and disorder —

For AlphaFold models, the B-factor field carries pLDDT — the model's own estimate of local accuracy on a 0–100 scale. Regions with pLDDT<50 should be treated as essentially unmodeled; they often correspond to intrinsically disordered segments.

B-factor (Debye–Waller factor) reflects atomic displacement in the crystal lattice. It is an experimental observable (units Å²), not a prediction; low values mean the atom is pinned down, high values mean it moves or is heterogeneous across the crystal.

Predicted Aligned Error (PAE) is an AlphaFold confidence matrix: entry (i, j) is the expected error in the position of residue j, in ångströms, when the prediction is superimposed on the true structure at residue i. Low PAE within a block of residues means that block is internally rigid and well-predicted; high PAE between two blocks means their relative placement is uncertain even if each block individually is confident.